Protein AF-W8T9B1-F1 (afdb_monomer_lite)

Foldseek 3Di:
DQLLVCQVPDDPVCLQLQWDQDPVQCWIAGSPPGDIFHAPDWDDDPPDTDGRVVVNSVCCCPVVVHSLNNLLPFDCVRVVDDPLLSQLVVCVVVVHDLVRSCVVSVHDSVVSVVSVVVVVVVVVVVVVVVVVVVVVVVPDPDDDPPDDPSDPSDDDPLCVVLVDDPVNLVVLCPVQADPQQAGPDQDPDPNSNVSVLVVLLVLDDAPDKDFPVRQQVSQVSHYVPSVVSVVCCPVVQQWDADPVRGIIHGDDD

Radius of gyration: 22.35 Å; chains: 1; bounding box: 57×54×53 Å

InterPro domains:
  IPR000792 Transcription regulator LuxR, C-terminal [PF00196] (81-119)
  IPR000792 Transcription regulator LuxR, C-terminal [SM00421] (78-130)
  IPR016032 Signal transduction response regulator, C-terminal effector [SSF46894] (72-122)
  IPR018656 Domain of unknown function DUF2087 [PF09860] (183-249)
  IPR036388 Winged helix-like DNA-binding domain superfamily [G3DSA:1.10.10.10] (69-127)

Organism: NCBI:txid1286171

Secondary structure (DSSP, 8-state):
--HHHHHHHS-HHHHHHTEEEETTTTEEEETTT--EEETT--EEETTEEE-HHHHHHHHHHHHSSHHHHHHHTS-HHHH---HHHHHHHHHHHTT--HHHHHHHTT--HHHHHHHHHHHHHHHHHHHHHHHHHHHHHTT-SS-S-SS-----TT--HHHHHHT--HHHHHHHHHHHB-TTS-BS---SSHHHHHHHHHHHHTTS-TT-EEEHHHHHHHHTTT-S-HHHHHHHHHHTTSEEE-TTSSEEEEPP-

pLDDT: mean 82.58, std 13.99, range [41.41, 96.38]

Sequence (253 aa):
MDINLLFWNSSIDDMKRGYVHDKEKEAYVCLVCGEMFEEGLIYQIGEKFVTPEKRIQLHIQVDHEGMFNYLMSLDKKYTGLTESQTQVLECFFKGMSDRETARSLTLTESTVRNYRFKLREREKQAKVFLSIMELLASRSVHGAPEEPLTVHRGSSVLDEKFGITEKERKEVLTKYFDGSGMLINFPGKEKRKVIILTEIATRFKQGTEYSEKDVNGILEKIYHDYVMIRRYLVDYGFMDRSADGSRYWMREQ

Structure (mmCIF, N/CA/C/O backbone):
data_AF-W8T9B1-F1
#
_entry.id   AF-W8T9B1-F1
#
loop_
_atom_site.group_PDB
_atom_site.id
_atom_site.type_symbol
_atom_site.label_atom_id
_atom_site.label_alt_id
_atom_site.label_comp_id
_atom_site.label_asym_id
_atom_site.label_entity_id
_atom_site.label_seq_id
_atom_site.pdbx_PDB_ins_code
_atom_site.Cartn_x
_atom_site.Cartn_y
_atom_site.Cartn_z
_atom_site.occupancy
_atom_site.B_iso_or_equiv
_atom_site.auth_seq_id
_atom_site.auth_comp_id
_atom_site.auth_asym_id
_atom_site.auth_atom_id
_atom_site.pdbx_PDB_model_num
ATOM 1 N N . MET A 1 1 ? -15.503 -3.206 10.519 1.00 57.38 1 MET A N 1
ATOM 2 C CA . MET A 1 1 ? -14.077 -3.490 10.777 1.00 57.38 1 MET A CA 1
ATOM 3 C C . MET A 1 1 ? -13.285 -2.479 9.977 1.00 57.38 1 MET A C 1
ATOM 5 O O . MET A 1 1 ? -13.578 -2.331 8.798 1.00 57.38 1 MET A O 1
ATOM 9 N N . ASP A 1 2 ? -12.394 -1.718 10.602 1.00 72.06 2 ASP A N 1
ATOM 10 C CA . ASP A 1 2 ? -11.557 -0.776 9.856 1.00 72.06 2 ASP A CA 1
ATOM 11 C C . ASP A 1 2 ? -10.438 -1.567 9.171 1.00 72.06 2 ASP A C 1
ATOM 13 O O . ASP A 1 2 ? -9.554 -2.121 9.826 1.00 72.06 2 ASP A O 1
ATOM 17 N N . ILE A 1 3 ? -10.526 -1.668 7.847 1.00 73.88 3 ILE A N 1
ATOM 18 C CA . ILE A 1 3 ? -9.599 -2.448 7.030 1.00 73.88 3 ILE A CA 1
ATOM 19 C C . ILE A 1 3 ? -8.172 -1.892 7.075 1.00 73.88 3 ILE A C 1
ATOM 21 O O . ILE A 1 3 ? -7.212 -2.652 6.977 1.00 73.88 3 ILE A O 1
ATOM 25 N N . ASN A 1 4 ? -8.010 -0.577 7.254 1.00 71.56 4 ASN A N 1
ATOM 26 C CA . ASN A 1 4 ? -6.693 0.039 7.389 1.00 71.56 4 ASN A CA 1
ATOM 27 C C . ASN A 1 4 ? -6.060 -0.348 8.722 1.00 71.56 4 ASN A C 1
ATOM 29 O O . ASN A 1 4 ? -4.910 -0.778 8.740 1.00 71.56 4 ASN A O 1
ATOM 33 N N . LEU A 1 5 ? -6.821 -0.280 9.816 1.00 73.94 5 LEU A N 1
ATOM 34 C CA . LEU A 1 5 ? -6.346 -0.757 11.118 1.00 73.94 5 LEU A CA 1
ATOM 35 C C . LEU A 1 5 ? -6.002 -2.247 11.087 1.00 73.94 5 LEU A C 1
ATOM 37 O O . LEU A 1 5 ? -4.976 -2.652 11.629 1.00 73.94 5 LEU A O 1
ATOM 41 N N . LEU A 1 6 ? -6.829 -3.057 10.425 1.00 81.25 6 LEU A N 1
ATOM 42 C CA . LEU A 1 6 ? -6.577 -4.487 10.292 1.00 81.25 6 LEU A CA 1
ATOM 43 C C . LEU A 1 6 ? -5.274 -4.768 9.537 1.00 81.25 6 LEU A C 1
ATOM 45 O O . LEU A 1 6 ? -4.480 -5.585 9.993 1.00 81.25 6 LEU A O 1
ATOM 49 N N . PHE A 1 7 ? -5.023 -4.074 8.426 1.00 83.50 7 PHE A N 1
ATOM 50 C CA . PHE A 1 7 ? -3.788 -4.214 7.653 1.00 83.50 7 PHE A CA 1
ATOM 51 C C . PHE A 1 7 ? -2.542 -3.866 8.478 1.00 83.50 7 PHE A C 1
ATOM 53 O O . PHE A 1 7 ? -1.599 -4.652 8.508 1.00 83.50 7 PHE A O 1
ATOM 60 N N . TRP A 1 8 ? -2.542 -2.728 9.180 1.00 84.38 8 TRP A N 1
ATOM 61 C CA . TRP A 1 8 ? -1.367 -2.263 9.931 1.00 84.38 8 TRP A CA 1
ATOM 62 C C . TRP A 1 8 ? -1.087 -3.054 11.210 1.00 84.38 8 TRP A C 1
ATOM 64 O O . TRP A 1 8 ? 0.068 -3.159 11.613 1.00 84.38 8 TRP A O 1
ATOM 74 N N . ASN A 1 9 ? -2.119 -3.634 11.824 1.00 84.06 9 ASN A N 1
ATOM 75 C CA . ASN A 1 9 ? -1.977 -4.462 13.024 1.00 84.06 9 ASN A CA 1
ATOM 76 C C . ASN A 1 9 ? -1.759 -5.951 12.706 1.00 84.06 9 ASN A C 1
ATOM 78 O O . ASN A 1 9 ? -1.570 -6.755 13.620 1.00 84.06 9 ASN A O 1
ATOM 82 N N . SER A 1 10 ? -1.817 -6.336 11.430 1.00 88.25 10 SER A N 1
ATOM 83 C CA . SER A 1 10 ? -1.583 -7.714 11.007 1.00 88.25 10 SER A CA 1
ATOM 84 C C . SER A 1 10 ? -0.121 -8.112 11.183 1.00 88.25 10 SER A C 1
ATOM 86 O O . SER A 1 10 ? 0.791 -7.300 11.026 1.00 88.25 10 SER A O 1
ATOM 88 N N . SER A 1 11 ? 0.110 -9.397 11.459 1.00 91.00 11 SER A N 1
ATOM 89 C CA . SER A 1 11 ? 1.467 -9.946 11.485 1.00 91.00 11 SER A CA 1
ATOM 90 C C . SER A 1 11 ? 2.150 -9.789 10.116 1.00 91.00 11 SER A C 1
ATOM 92 O O . SER A 1 11 ? 1.489 -9.685 9.079 1.00 91.00 11 SER A O 1
ATOM 94 N N . ILE A 1 12 ? 3.486 -9.840 10.080 1.00 91.94 12 ILE A N 1
ATOM 95 C CA . ILE A 1 12 ? 4.230 -9.814 8.809 1.00 91.94 12 ILE A CA 1
ATOM 96 C C . ILE A 1 12 ? 3.802 -10.969 7.890 1.00 91.94 12 ILE A C 1
ATOM 98 O O . ILE A 1 12 ? 3.711 -10.791 6.675 1.00 91.94 12 ILE A O 1
ATOM 102 N N . ASP A 1 13 ? 3.526 -12.153 8.441 1.00 93.75 13 ASP A N 1
ATOM 103 C CA . ASP A 1 13 ? 3.103 -13.304 7.640 1.00 93.75 13 ASP A CA 1
ATOM 104 C C . ASP A 1 13 ? 1.684 -13.140 7.089 1.00 93.75 13 ASP A C 1
ATOM 106 O O . ASP A 1 13 ? 1.417 -13.535 5.952 1.00 93.75 13 ASP A O 1
ATOM 110 N N . ASP A 1 14 ? 0.805 -12.492 7.850 1.00 94.50 14 ASP A N 1
ATOM 111 C CA . ASP A 1 14 ? -0.557 -12.148 7.443 1.00 94.50 14 ASP A CA 1
ATOM 112 C C . ASP A 1 14 ? -0.531 -11.101 6.322 1.00 94.50 14 ASP A C 1
ATOM 114 O O . ASP A 1 14 ? -1.192 -11.267 5.295 1.00 94.50 14 ASP A O 1
ATOM 118 N N . MET A 1 15 ? 0.320 -10.081 6.456 1.00 93.19 15 MET A N 1
ATOM 119 C CA . MET A 1 15 ? 0.540 -9.064 5.428 1.00 93.19 15 MET A CA 1
ATOM 120 C C . MET A 1 15 ? 1.130 -9.665 4.144 1.00 93.19 15 MET A C 1
ATOM 122 O O . MET A 1 15 ? 0.678 -9.338 3.051 1.00 93.19 15 MET A O 1
ATOM 126 N N . LYS A 1 16 ? 2.093 -10.590 4.250 1.00 94.69 16 LYS A N 1
ATOM 127 C CA . LYS A 1 16 ? 2.689 -11.274 3.087 1.00 94.69 16 LYS A CA 1
ATOM 128 C C . LYS A 1 16 ? 1.679 -12.116 2.312 1.00 94.69 16 LYS A C 1
ATOM 130 O O . LYS A 1 16 ? 1.731 -12.131 1.084 1.00 94.69 16 LYS A O 1
ATOM 135 N N . ARG A 1 17 ? 0.798 -12.845 3.005 1.00 95.12 17 ARG A N 1
ATOM 136 C CA . ARG A 1 17 ? -0.239 -13.656 2.342 1.00 95.12 17 ARG A CA 1
ATOM 137 C C . ARG A 1 17 ? -1.447 -12.830 1.904 1.00 95.12 17 ARG A C 1
ATOM 139 O O . ARG A 1 17 ? -2.135 -13.253 0.985 1.00 95.12 17 ARG A O 1
ATOM 146 N N . GLY A 1 18 ? -1.673 -11.672 2.531 1.00 93.75 18 GLY A N 1
ATOM 147 C CA . GLY A 1 18 ? -2.697 -10.688 2.172 1.00 93.75 18 GLY A CA 1
ATOM 148 C C . GLY A 1 18 ? -4.057 -10.889 2.833 1.00 93.75 18 GLY A C 1
ATOM 149 O O . GLY A 1 18 ? -5.026 -10.246 2.438 1.00 93.75 18 GLY A O 1
ATOM 150 N N . TYR A 1 19 ? -4.148 -11.770 3.828 1.00 95.00 19 TYR A N 1
ATOM 151 C CA . TYR A 1 19 ? -5.393 -12.055 4.533 1.00 95.00 19 TYR A CA 1
ATOM 152 C C . TYR A 1 19 ? -5.177 -12.479 5.982 1.00 95.00 19 TYR A C 1
ATOM 154 O O . TYR A 1 19 ? -4.159 -13.081 6.335 1.00 95.00 19 TYR A O 1
ATOM 162 N N . VAL A 1 20 ? -6.192 -12.250 6.808 1.00 94.69 20 VAL A N 1
ATOM 163 C CA . VAL A 1 20 ? -6.287 -12.785 8.172 1.00 94.69 20 VAL A CA 1
ATOM 164 C C . VAL A 1 20 ? -7.360 -13.862 8.235 1.00 94.69 20 VAL A C 1
ATOM 166 O O . VAL A 1 20 ? -8.321 -13.836 7.468 1.00 94.69 20 VAL A O 1
ATOM 169 N N . HIS A 1 21 ? -7.182 -14.814 9.144 1.00 94.25 21 HIS A N 1
ATOM 170 C CA . HIS A 1 21 ? -8.242 -15.742 9.509 1.00 94.25 21 HIS A CA 1
ATOM 171 C C . HIS A 1 21 ? -8.914 -15.215 10.781 1.00 94.25 21 HIS A C 1
ATOM 173 O O . HIS A 1 21 ? -8.312 -15.223 11.856 1.00 94.25 21 HIS A O 1
ATOM 179 N N . ASP A 1 22 ? -10.138 -14.715 10.632 1.00 89.44 22 ASP A N 1
ATOM 180 C CA . ASP A 1 22 ? -10.971 -14.233 11.727 1.00 89.44 22 ASP A CA 1
ATOM 181 C C . ASP A 1 22 ? -11.751 -15.413 12.318 1.00 89.44 22 ASP A C 1
ATOM 183 O O . ASP A 1 22 ? -12.770 -15.843 11.777 1.00 89.44 22 ASP A O 1
ATOM 187 N N . LYS A 1 23 ? -11.244 -15.950 13.432 1.00 87.06 23 LYS A N 1
ATOM 188 C CA . LYS A 1 23 ? -11.840 -17.111 14.106 1.00 87.06 23 LYS A CA 1
ATOM 189 C C . LYS A 1 23 ? -13.210 -16.826 14.716 1.00 87.06 23 LYS A C 1
ATOM 191 O O . LYS A 1 23 ? -13.969 -17.764 14.909 1.00 87.06 23 LYS A O 1
ATOM 196 N N . GLU A 1 24 ? -13.521 -15.575 15.060 1.00 85.50 24 GLU A N 1
ATOM 197 C CA . GLU A 1 24 ? -14.824 -15.240 15.655 1.00 85.50 24 GLU A CA 1
ATOM 198 C C . GLU A 1 24 ? -15.936 -15.267 14.610 1.00 85.50 24 GLU A C 1
ATOM 200 O O . GLU A 1 24 ? -17.075 -15.608 14.920 1.00 85.50 24 GLU A O 1
ATOM 205 N N . LYS A 1 25 ? -15.596 -14.910 13.370 1.00 83.25 25 LYS A N 1
ATOM 206 C CA . LYS A 1 25 ? -16.519 -14.939 12.232 1.00 83.25 25 LYS A CA 1
ATOM 207 C C . LYS A 1 25 ? -16.415 -16.210 11.402 1.00 83.25 25 LYS A C 1
ATOM 209 O O . LYS A 1 25 ? -17.118 -16.298 10.402 1.00 83.25 25 LYS A O 1
ATOM 214 N N . GLU A 1 26 ? -15.518 -17.123 11.780 1.00 92.62 26 GLU A N 1
ATOM 215 C CA . GLU A 1 26 ? -15.167 -18.313 11.002 1.00 92.62 26 GLU A CA 1
ATOM 216 C C . GLU A 1 26 ? -14.963 -17.939 9.524 1.00 92.62 26 GLU A C 1
ATOM 218 O O . GLU A 1 26 ? -15.628 -18.458 8.638 1.00 92.62 26 GLU A O 1
ATOM 223 N N . ALA A 1 27 ? -14.120 -16.936 9.247 1.00 93.62 27 ALA A N 1
ATOM 224 C CA . ALA A 1 27 ? -13.968 -16.393 7.898 1.00 93.62 27 ALA A CA 1
ATOM 225 C C . ALA A 1 27 ? -12.553 -15.892 7.603 1.00 93.62 27 ALA A C 1
ATOM 227 O O . ALA A 1 27 ? -11.839 -15.370 8.463 1.00 93.62 27 ALA A O 1
ATOM 228 N N . TYR A 1 28 ? -12.163 -15.972 6.336 1.00 94.88 28 TYR A N 1
ATOM 229 C CA . TYR A 1 28 ? -10.950 -15.348 5.827 1.00 94.88 28 TYR A CA 1
ATOM 230 C C . TYR A 1 28 ? -11.253 -13.936 5.334 1.00 94.88 28 TYR A C 1
ATOM 232 O O . TYR A 1 28 ? -12.142 -13.757 4.507 1.00 94.88 28 TYR A O 1
ATOM 240 N N . VAL A 1 29 ? -10.498 -12.939 5.799 1.00 92.81 29 VAL A N 1
ATOM 241 C CA . VAL A 1 29 ? -10.710 -11.523 5.461 1.00 92.81 29 VAL A CA 1
ATOM 242 C C . VAL A 1 29 ? -9.512 -10.983 4.691 1.00 92.81 29 VAL A C 1
ATOM 244 O O . VAL A 1 29 ? -8.376 -11.049 5.170 1.00 92.81 29 VAL A O 1
ATOM 247 N N . CYS A 1 30 ? -9.757 -10.431 3.504 1.00 91.31 30 CYS A N 1
ATOM 248 C CA . CYS A 1 30 ? -8.731 -9.806 2.676 1.00 91.31 30 CYS A CA 1
ATOM 249 C C . CYS A 1 30 ? -8.231 -8.525 3.345 1.00 91.31 30 CYS A C 1
ATOM 251 O O . CYS A 1 30 ? -9.033 -7.663 3.691 1.00 91.31 30 CYS A O 1
ATOM 253 N N . LEU A 1 31 ? -6.913 -8.365 3.492 1.00 88.62 31 LEU A N 1
ATOM 254 C CA . LEU A 1 31 ? -6.298 -7.186 4.116 1.00 88.62 31 LEU A CA 1
ATOM 255 C C . LEU A 1 31 ? -6.269 -5.949 3.206 1.00 88.62 31 LEU A C 1
ATOM 257 O O . LEU A 1 31 ? -5.999 -4.835 3.668 1.00 88.62 31 LEU A O 1
ATOM 261 N N . VAL A 1 32 ? -6.527 -6.130 1.913 1.00 83.00 32 VAL A N 1
ATOM 262 C CA . VAL A 1 32 ? -6.514 -5.053 0.920 1.00 83.00 32 VAL A CA 1
ATOM 263 C C . VAL A 1 32 ? -7.883 -4.386 0.822 1.00 83.00 32 VAL A C 1
ATOM 265 O O . VAL A 1 32 ? -7.985 -3.184 1.055 1.00 83.00 32 VAL A O 1
ATOM 268 N N . CYS A 1 33 ? -8.932 -5.158 0.530 1.00 82.56 33 CYS A N 1
ATOM 269 C CA . CYS A 1 33 ? -10.276 -4.634 0.261 1.00 82.56 33 CYS A CA 1
ATOM 270 C C . CYS A 1 33 ? -11.314 -4.965 1.348 1.00 82.56 33 CYS A C 1
ATOM 272 O O . CYS A 1 33 ? -12.394 -4.380 1.353 1.00 82.56 33 CYS A O 1
ATOM 274 N N . GLY A 1 34 ? -11.004 -5.880 2.275 1.00 86.62 34 GLY A N 1
ATOM 275 C CA . GLY A 1 34 ? -11.929 -6.318 3.322 1.00 86.62 34 GLY A CA 1
ATOM 276 C C . GLY A 1 34 ? -12.966 -7.357 2.889 1.00 86.62 34 GLY A C 1
ATOM 277 O O . GLY A 1 34 ? -13.837 -7.678 3.694 1.00 86.62 34 GLY A O 1
ATOM 278 N N . GLU A 1 35 ? -12.896 -7.891 1.664 1.00 86.62 35 GLU A N 1
ATOM 279 C CA . GLU A 1 35 ? -13.763 -8.994 1.228 1.00 86.62 35 GLU A CA 1
ATOM 280 C C . GLU A 1 35 ? -13.562 -10.225 2.126 1.00 86.62 35 GLU A C 1
ATOM 282 O O . GLU A 1 35 ? -12.439 -10.527 2.546 1.00 86.62 35 GLU A O 1
ATOM 287 N N . MET A 1 36 ? -14.662 -10.906 2.452 1.00 92.06 36 MET A N 1
ATOM 288 C CA . MET A 1 36 ? -14.687 -12.014 3.404 1.00 92.06 36 MET A CA 1
ATOM 289 C C . MET A 1 36 ? -15.146 -13.305 2.732 1.00 92.06 36 MET A C 1
ATOM 291 O O . MET A 1 36 ? -16.076 -13.298 1.925 1.00 92.06 36 MET A O 1
ATOM 295 N N . PHE A 1 37 ? -14.522 -14.415 3.114 1.00 93.31 37 PHE A N 1
ATOM 296 C CA . PHE A 1 37 ? -14.865 -15.756 2.655 1.00 93.31 37 PHE A CA 1
ATOM 297 C C . PHE A 1 37 ? -15.089 -16.664 3.865 1.00 93.31 37 PHE A C 1
ATOM 299 O O . PHE A 1 37 ? -14.138 -17.003 4.567 1.00 93.31 37 PHE A O 1
ATOM 306 N N . GLU A 1 38 ? -16.348 -17.016 4.110 1.00 94.62 38 GLU A N 1
ATOM 307 C CA . GLU A 1 38 ? -16.807 -17.805 5.255 1.00 94.62 38 GLU A CA 1
ATOM 308 C C . GLU A 1 38 ? -16.337 -19.260 5.158 1.00 94.62 38 GLU A C 1
ATOM 310 O O . GLU A 1 38 ? -16.376 -19.888 4.093 1.00 94.62 38 GLU A O 1
ATOM 315 N N . GLU A 1 39 ? -15.892 -19.800 6.287 1.00 92.81 39 GLU A N 1
ATOM 316 C CA . GLU A 1 39 ? -15.596 -21.211 6.471 1.00 92.81 39 GLU A CA 1
ATOM 317 C C . GLU A 1 39 ? -16.869 -22.059 6.347 1.00 92.81 39 GLU A C 1
ATOM 319 O O . GLU A 1 39 ? -17.995 -21.597 6.509 1.00 92.81 39 GLU A O 1
ATOM 324 N N . GLY A 1 40 ? -16.704 -23.328 5.970 1.00 89.06 40 GLY A N 1
ATOM 325 C CA . GLY A 1 40 ? -17.829 -24.240 5.733 1.00 89.06 40 GLY A CA 1
ATOM 326 C C . GLY A 1 40 ? -18.556 -24.043 4.396 1.00 89.06 40 GLY A C 1
ATOM 327 O O . GLY A 1 40 ? -19.277 -24.947 3.970 1.00 89.06 40 GLY A O 1
ATOM 328 N N . LEU A 1 41 ? -18.324 -22.934 3.686 1.00 92.19 41 LEU A N 1
ATOM 329 C CA . LEU A 1 41 ? -18.831 -22.729 2.329 1.00 92.19 41 LEU A CA 1
ATOM 330 C C . LEU A 1 41 ? -17.861 -23.247 1.261 1.00 92.19 41 LEU A C 1
ATOM 332 O O . LEU A 1 41 ? -16.647 -23.333 1.450 1.00 92.19 41 LEU A O 1
ATOM 336 N N . ILE A 1 42 ? -18.414 -23.580 0.097 1.00 92.75 42 ILE A N 1
ATOM 337 C CA . ILE A 1 42 ? -17.648 -23.934 -1.097 1.00 92.75 42 ILE A CA 1
ATOM 338 C C . ILE A 1 42 ? -17.896 -22.860 -2.147 1.00 92.75 42 ILE A C 1
ATOM 340 O O . ILE A 1 42 ? -19.039 -22.551 -2.479 1.00 92.75 42 ILE A O 1
ATOM 344 N N . TYR A 1 43 ? -16.815 -22.314 -2.693 1.00 91.81 43 TYR A N 1
ATOM 345 C CA . TYR A 1 43 ? -16.872 -21.246 -3.680 1.00 91.81 43 TYR A CA 1
ATOM 346 C C . TYR A 1 43 ? -16.629 -21.802 -5.078 1.00 91.81 43 TYR A C 1
ATOM 348 O O . TYR A 1 43 ? -15.706 -22.586 -5.294 1.00 91.81 43 TYR A O 1
ATOM 356 N N . GLN A 1 44 ? -17.438 -21.375 -6.044 1.00 92.81 44 GLN A N 1
ATOM 357 C CA . GLN A 1 44 ? -17.271 -21.760 -7.440 1.00 92.81 44 GLN A CA 1
ATOM 358 C C . GLN A 1 44 ? -16.478 -20.692 -8.200 1.00 92.81 44 GLN A C 1
ATOM 360 O O . GLN A 1 44 ? -16.814 -19.510 -8.163 1.00 92.81 44 GLN A O 1
ATOM 365 N N . ILE A 1 45 ? -15.431 -21.115 -8.909 1.00 86.62 45 ILE A N 1
ATOM 366 C CA . ILE A 1 45 ? -14.635 -20.275 -9.809 1.00 86.62 45 ILE A CA 1
ATOM 367 C C . ILE A 1 45 ? -14.576 -20.977 -11.166 1.00 86.62 45 ILE A C 1
ATOM 369 O O . ILE A 1 45 ? -13.878 -21.982 -11.337 1.00 86.62 45 ILE A O 1
ATOM 373 N N . GLY A 1 46 ? -15.338 -20.457 -12.131 1.00 87.12 46 GLY A N 1
ATOM 374 C CA . GLY A 1 46 ? -15.565 -21.134 -13.407 1.00 87.12 46 GLY A CA 1
ATOM 375 C C . GLY A 1 46 ? -16.204 -22.507 -13.182 1.00 87.12 46 GLY A C 1
ATOM 376 O O . GLY A 1 46 ? -17.279 -22.615 -12.596 1.00 87.12 46 GLY A O 1
ATOM 377 N N . GLU A 1 47 ? -15.519 -23.566 -13.606 1.00 91.44 47 GLU A N 1
ATOM 378 C CA . GLU A 1 47 ? -15.977 -24.955 -13.446 1.00 91.44 47 GLU A CA 1
ATOM 379 C C . GLU A 1 47 ? -15.454 -25.637 -12.171 1.00 91.44 47 GLU A C 1
ATOM 381 O O . GLU A 1 47 ? -15.792 -26.787 -11.896 1.00 91.44 47 GLU A O 1
ATOM 386 N N . LYS A 1 48 ? -14.600 -24.965 -11.389 1.00 92.81 48 LYS A N 1
ATOM 387 C CA . LYS A 1 48 ? -13.959 -25.555 -10.208 1.00 92.81 48 LYS A CA 1
ATOM 388 C C . LYS A 1 48 ? -14.632 -25.088 -8.926 1.00 92.81 48 LYS A C 1
ATOM 390 O O . LYS A 1 48 ? -14.943 -23.911 -8.770 1.00 92.81 48 LYS A O 1
ATOM 395 N N . PHE A 1 49 ? -14.759 -26.009 -7.982 1.00 94.81 49 PHE A N 1
ATOM 396 C CA . PHE A 1 49 ? -15.165 -25.733 -6.610 1.00 94.81 49 PHE A CA 1
ATOM 397 C C . PHE A 1 49 ? -13.924 -25.675 -5.722 1.00 94.81 49 PHE A C 1
ATOM 399 O O . PHE A 1 49 ? -13.071 -26.562 -5.784 1.00 94.81 49 PHE A O 1
ATOM 406 N N . VAL A 1 50 ? -13.795 -24.616 -4.932 1.00 95.25 50 VAL A N 1
ATOM 407 C CA . VAL A 1 50 ? -12.622 -24.351 -4.097 1.00 95.25 50 VAL A CA 1
ATOM 408 C C . VAL A 1 50 ? -13.028 -24.019 -2.666 1.00 95.25 50 VAL A C 1
ATOM 410 O O . VAL A 1 50 ? -14.127 -23.528 -2.407 1.00 95.25 50 VAL A O 1
ATOM 413 N N . THR A 1 51 ? -12.118 -24.289 -1.732 1.00 96.38 51 THR A N 1
ATOM 414 C CA . THR A 1 51 ? -12.284 -23.930 -0.322 1.00 96.38 51 THR A CA 1
ATOM 415 C C . THR A 1 51 ? -12.210 -22.409 -0.123 1.00 96.38 51 THR A C 1
ATOM 417 O O . THR A 1 51 ? -11.647 -21.712 -0.975 1.00 96.38 51 THR A O 1
ATOM 420 N N . PRO A 1 52 ? -12.710 -21.880 1.007 1.00 95.25 52 PRO A N 1
ATOM 421 C CA . PRO A 1 52 ? -12.631 -20.453 1.343 1.00 95.25 52 PRO A CA 1
ATOM 422 C C . PRO A 1 52 ? -11.186 -19.937 1.374 1.00 95.25 52 PRO A C 1
ATOM 424 O O . PRO A 1 52 ? -10.876 -18.907 0.776 1.00 95.25 52 PRO A O 1
ATOM 427 N N . GLU A 1 53 ? -10.266 -20.717 1.951 1.00 94.88 53 GLU A N 1
ATOM 428 C CA . GLU A 1 53 ? -8.831 -20.407 1.946 1.00 94.88 53 GLU A CA 1
ATOM 429 C C . GLU A 1 53 ? -8.280 -20.289 0.517 1.00 94.88 53 GLU A C 1
ATOM 431 O O . GLU A 1 53 ? -7.552 -19.355 0.171 1.00 94.88 53 GLU A O 1
ATOM 436 N N . LYS A 1 54 ? -8.648 -21.225 -0.365 1.00 95.31 54 LYS A N 1
ATOM 437 C CA . LYS A 1 54 ? -8.188 -21.171 -1.751 1.00 95.31 54 LYS A CA 1
ATOM 438 C C . LYS A 1 54 ? -8.835 -20.013 -2.511 1.00 95.31 54 LYS A C 1
ATOM 440 O O . LYS A 1 54 ? -8.180 -19.400 -3.356 1.00 95.31 54 LYS A O 1
ATOM 445 N N . ARG A 1 55 ? -10.095 -19.696 -2.205 1.00 95.88 55 ARG A N 1
ATOM 446 C CA . ARG A 1 55 ? -10.840 -18.580 -2.791 1.00 95.88 55 ARG A CA 1
ATOM 447 C C . ARG A 1 55 ? -10.192 -17.239 -2.463 1.00 95.88 55 ARG A C 1
ATOM 449 O O . ARG A 1 55 ? -10.041 -16.437 -3.384 1.00 95.88 55 ARG A O 1
ATOM 456 N N . ILE A 1 56 ? -9.770 -17.014 -1.218 1.00 95.25 56 ILE A N 1
ATOM 457 C CA . ILE A 1 56 ? -9.112 -15.758 -0.839 1.00 95.25 56 ILE A CA 1
ATOM 458 C C . ILE A 1 56 ? -7.704 -15.635 -1.431 1.00 95.25 56 ILE A C 1
ATOM 460 O O . ILE A 1 56 ? -7.314 -14.565 -1.889 1.00 95.25 56 ILE A O 1
ATOM 464 N N . GLN A 1 57 ? -6.955 -16.737 -1.518 1.00 95.12 57 GLN A N 1
ATOM 465 C CA . GLN A 1 57 ? -5.661 -16.730 -2.206 1.00 95.12 57 GLN A CA 1
ATOM 466 C C . GLN A 1 57 ? -5.817 -16.337 -3.680 1.00 95.12 57 GLN A C 1
ATOM 468 O O . GLN A 1 57 ? -5.019 -15.562 -4.198 1.00 95.12 57 GLN A O 1
ATOM 473 N N . LEU A 1 58 ? -6.848 -16.855 -4.356 1.00 93.88 58 LEU A N 1
ATOM 474 C CA . LEU A 1 58 ? -7.140 -16.505 -5.747 1.00 93.88 58 LEU A CA 1
ATOM 475 C C . LEU A 1 58 ? -7.636 -15.064 -5.887 1.00 93.88 58 LEU A C 1
ATOM 477 O O . LEU A 1 58 ? -7.174 -14.377 -6.789 1.00 93.88 58 LEU A O 1
ATOM 481 N N . HIS A 1 59 ? -8.499 -14.600 -4.980 1.00 92.12 59 HIS A N 1
ATOM 482 C CA . HIS A 1 59 ? -8.930 -13.202 -4.903 1.00 92.12 59 HIS A CA 1
ATOM 483 C C . HIS A 1 59 ? -7.729 -12.251 -4.878 1.00 92.12 59 HIS A C 1
ATOM 485 O O . HIS A 1 59 ? -7.601 -11.381 -5.724 1.00 92.12 59 HIS A O 1
ATOM 491 N N . ILE A 1 60 ? -6.772 -12.484 -3.978 1.00 91.44 60 ILE A N 1
ATOM 492 C CA . ILE A 1 60 ? -5.589 -11.625 -3.847 1.00 91.44 60 ILE A CA 1
ATOM 493 C C . ILE A 1 60 ? -4.733 -11.638 -5.118 1.00 91.44 60 ILE A C 1
ATOM 495 O O . ILE A 1 60 ? -4.184 -10.610 -5.503 1.00 91.44 60 ILE A O 1
ATOM 499 N N . GLN A 1 61 ? -4.605 -12.787 -5.783 1.00 91.62 61 GLN A N 1
ATOM 500 C CA . GLN A 1 61 ? -3.839 -12.886 -7.028 1.00 91.62 61 GLN A CA 1
ATOM 501 C C . GLN A 1 61 ? -4.529 -12.193 -8.208 1.00 91.62 61 GLN A C 1
ATOM 503 O O . GLN A 1 61 ? -3.842 -11.618 -9.044 1.00 91.62 61 GLN A O 1
ATOM 508 N N . VAL A 1 62 ? -5.859 -12.260 -8.292 1.00 84.56 62 VAL A N 1
ATOM 509 C CA . VAL A 1 62 ? -6.629 -11.755 -9.438 1.00 84.56 62 VAL A CA 1
ATOM 510 C C . VAL A 1 62 ? -7.024 -10.293 -9.251 1.00 84.56 62 VAL A C 1
ATOM 512 O O . VAL A 1 62 ? -6.787 -9.483 -10.137 1.00 84.56 62 VAL A O 1
ATOM 515 N N . ASP A 1 63 ? -7.592 -9.952 -8.098 1.00 82.00 63 ASP A N 1
ATOM 516 C CA . ASP A 1 63 ? -8.178 -8.637 -7.824 1.00 82.00 63 ASP A CA 1
ATOM 517 C C . ASP A 1 63 ? -7.144 -7.622 -7.302 1.00 82.00 63 ASP A C 1
ATOM 519 O O . ASP A 1 63 ? -7.382 -6.414 -7.334 1.00 82.00 63 ASP A O 1
ATOM 523 N N . HIS A 1 64 ? -5.993 -8.094 -6.806 1.00 85.56 64 HIS A N 1
ATOM 524 C CA . HIS A 1 64 ? -4.920 -7.247 -6.255 1.00 85.56 64 HIS A CA 1
ATOM 525 C C . HIS A 1 64 ? -3.545 -7.518 -6.873 1.00 85.56 64 HIS A C 1
ATOM 527 O O . HIS A 1 64 ? -2.543 -7.019 -6.367 1.00 85.56 64 HIS A O 1
ATOM 533 N N . GLU A 1 65 ? -3.489 -8.332 -7.933 1.00 87.62 65 GLU A N 1
ATOM 534 C CA . GLU A 1 65 ? -2.252 -8.709 -8.633 1.00 87.62 65 GLU A CA 1
ATOM 535 C C . GLU A 1 65 ? -1.170 -9.299 -7.704 1.00 87.62 65 GLU A C 1
ATOM 537 O O . GLU A 1 65 ? 0.026 -9.261 -7.996 1.00 87.62 65 GLU A O 1
ATOM 542 N N . GLY A 1 66 ? -1.586 -9.867 -6.569 1.00 90.06 66 GLY A N 1
ATOM 543 C CA . GLY A 1 66 ? -0.710 -10.392 -5.532 1.00 90.06 66 GLY A CA 1
ATOM 544 C C . GLY A 1 66 ? -0.158 -9.332 -4.570 1.00 90.06 66 GLY A C 1
ATOM 545 O O . GLY A 1 66 ? 0.045 -8.164 -4.895 1.00 90.06 66 GLY A O 1
ATOM 546 N N . MET A 1 67 ? 0.176 -9.772 -3.352 1.00 93.88 67 MET A N 1
ATOM 547 C CA . MET A 1 67 ? 0.622 -8.859 -2.291 1.00 93.88 67 MET A CA 1
ATOM 548 C C . MET A 1 67 ? 1.935 -8.140 -2.577 1.00 93.88 67 MET A C 1
ATOM 550 O O . MET A 1 67 ? 2.140 -7.054 -2.050 1.00 93.88 67 MET A O 1
ATOM 554 N N . PHE A 1 68 ? 2.828 -8.711 -3.390 1.00 93.75 68 PHE A N 1
ATOM 555 C CA . PHE A 1 68 ? 4.054 -8.006 -3.760 1.00 93.75 68 PHE A CA 1
ATOM 556 C C . PHE A 1 68 ? 3.723 -6.722 -4.525 1.00 93.75 68 PHE A C 1
ATOM 558 O O . PHE A 1 68 ? 4.119 -5.648 -4.089 1.00 93.75 68 PHE A O 1
ATOM 565 N N . ASN A 1 69 ? 2.943 -6.825 -5.604 1.00 86.50 69 ASN A N 1
ATOM 566 C CA . ASN A 1 69 ? 2.567 -5.672 -6.422 1.00 86.50 69 ASN A CA 1
ATOM 567 C C . ASN A 1 69 ? 1.766 -4.655 -5.606 1.00 86.50 69 ASN A C 1
ATOM 569 O O . ASN A 1 69 ? 2.078 -3.469 -5.639 1.00 86.50 69 ASN A O 1
ATOM 573 N N . TYR A 1 70 ? 0.831 -5.130 -4.779 1.00 87.75 70 TYR A N 1
ATOM 574 C CA . TYR A 1 70 ? 0.086 -4.263 -3.871 1.00 87.75 70 TYR A CA 1
ATOM 575 C C . TYR A 1 70 ? 0.982 -3.495 -2.881 1.00 87.75 70 TYR A C 1
ATOM 577 O O . TYR A 1 70 ? 0.819 -2.295 -2.685 1.00 87.75 70 TYR A O 1
ATOM 585 N N . LEU A 1 71 ? 1.952 -4.157 -2.240 1.00 90.56 71 LEU A N 1
ATOM 586 C CA . LEU A 1 71 ? 2.869 -3.483 -1.313 1.00 90.56 71 LEU A CA 1
ATOM 587 C C . LEU A 1 71 ? 3.783 -2.490 -2.039 1.00 90.56 71 LEU A C 1
ATOM 589 O O . LEU A 1 71 ? 4.110 -1.447 -1.477 1.00 90.56 71 LEU A O 1
ATOM 593 N N . MET A 1 72 ? 4.178 -2.796 -3.277 1.00 87.50 72 MET A N 1
ATOM 594 C CA . MET A 1 72 ? 4.974 -1.896 -4.114 1.00 87.50 72 MET A CA 1
ATOM 595 C C . MET A 1 72 ? 4.176 -0.683 -4.608 1.00 87.50 72 MET A C 1
ATOM 597 O O . MET A 1 72 ? 4.782 0.359 -4.848 1.00 87.50 72 MET A O 1
ATOM 601 N N . SER A 1 73 ? 2.846 -0.791 -4.723 1.00 82.69 73 SER A N 1
ATOM 602 C CA . SER A 1 73 ? 1.968 0.321 -5.105 1.00 82.69 73 SER A CA 1
ATOM 603 C C . SER A 1 73 ? 1.639 1.269 -3.948 1.00 82.69 73 SER A C 1
ATOM 605 O O . SER A 1 73 ? 1.002 2.296 -4.166 1.00 82.69 73 SER A O 1
ATOM 607 N N . LEU A 1 74 ? 2.025 0.938 -2.710 1.00 82.19 74 LEU A N 1
ATOM 608 C CA . LEU A 1 74 ? 1.850 1.836 -1.570 1.00 82.19 74 LEU A CA 1
ATOM 609 C C . LEU A 1 74 ? 2.754 3.068 -1.700 1.00 82.19 74 LEU A C 1
ATOM 611 O O . LEU A 1 74 ? 3.885 2.984 -2.182 1.00 82.19 74 LEU A O 1
ATOM 615 N N . ASP A 1 75 ? 2.278 4.204 -1.184 1.00 77.69 75 ASP A N 1
ATOM 616 C CA . ASP A 1 75 ? 3.043 5.450 -1.207 1.00 77.69 75 ASP A CA 1
ATOM 617 C C . ASP A 1 75 ? 4.438 5.293 -0.570 1.00 77.69 75 ASP A C 1
ATOM 619 O O . ASP A 1 75 ? 4.644 4.557 0.406 1.00 77.69 75 ASP A O 1
ATOM 623 N N . LYS A 1 76 ? 5.413 6.040 -1.101 1.00 80.50 76 LYS A N 1
ATOM 624 C CA . LYS A 1 76 ? 6.804 6.052 -0.625 1.00 80.50 76 LYS A CA 1
ATOM 625 C C . LYS A 1 76 ? 6.939 6.334 0.874 1.00 80.50 76 LYS A C 1
ATOM 627 O O . LYS A 1 76 ? 7.937 5.936 1.469 1.00 80.50 76 LYS A O 1
ATOM 632 N N . LYS A 1 77 ? 5.977 7.018 1.502 1.00 77.50 77 LYS A N 1
ATOM 633 C CA . LYS A 1 77 ? 5.962 7.279 2.949 1.00 77.50 77 LYS A CA 1
ATOM 634 C C . LYS A 1 77 ? 5.760 6.008 3.776 1.00 77.50 77 LYS A C 1
ATOM 636 O O . LYS A 1 77 ? 6.157 5.974 4.935 1.00 77.50 77 LYS A O 1
ATOM 641 N N . TYR A 1 78 ? 5.191 4.967 3.171 1.00 82.25 78 TYR A N 1
ATOM 642 C CA . TYR A 1 78 ? 4.974 3.659 3.784 1.00 82.25 78 TYR A CA 1
ATOM 643 C C . TYR A 1 78 ? 6.091 2.684 3.459 1.00 82.25 78 TYR A C 1
ATOM 645 O O . TYR A 1 78 ? 6.611 2.010 4.344 1.00 82.25 78 TYR A O 1
ATOM 653 N N . THR A 1 79 ? 6.484 2.619 2.189 1.00 86.56 79 THR A N 1
ATOM 654 C CA . THR A 1 79 ? 7.504 1.668 1.736 1.00 86.56 79 THR A CA 1
ATOM 655 C C . THR A 1 79 ? 8.922 2.158 2.034 1.00 86.56 79 THR A C 1
ATOM 657 O O . THR A 1 79 ? 9.853 1.366 2.184 1.00 86.56 79 THR A O 1
ATOM 660 N N . GLY A 1 80 ? 9.119 3.477 2.114 1.00 86.81 80 GLY A N 1
ATOM 661 C CA . GLY A 1 80 ? 10.436 4.102 2.190 1.00 86.81 80 GLY A CA 1
ATOM 662 C C . GLY A 1 80 ? 11.285 3.870 0.934 1.00 86.81 80 GLY A C 1
ATOM 663 O O . GLY A 1 80 ? 12.518 3.967 1.017 1.00 86.81 80 GLY A O 1
ATOM 664 N N . LEU A 1 81 ? 10.656 3.506 -0.189 1.00 89.31 81 LEU A N 1
ATOM 665 C CA . LEU A 1 81 ? 11.303 3.203 -1.463 1.00 89.31 81 LEU A CA 1
ATOM 666 C C . LEU A 1 81 ? 11.182 4.388 -2.424 1.00 89.31 81 LEU A C 1
ATOM 668 O O . LEU A 1 81 ? 10.142 5.036 -2.519 1.00 89.31 81 LEU A O 1
ATOM 672 N N . THR A 1 82 ? 12.263 4.679 -3.146 1.00 88.62 82 THR A N 1
ATOM 673 C CA . THR A 1 82 ? 12.218 5.612 -4.280 1.00 88.62 82 THR A CA 1
ATOM 674 C C . THR A 1 82 ? 11.714 4.899 -5.532 1.00 88.62 82 THR A C 1
ATOM 676 O O . THR A 1 82 ? 11.866 3.687 -5.650 1.00 88.62 82 THR A O 1
ATOM 679 N N . GLU A 1 83 ? 11.227 5.645 -6.522 1.00 85.81 83 GLU A N 1
ATOM 680 C CA . GLU A 1 83 ? 10.746 5.083 -7.796 1.00 85.81 83 GLU A CA 1
ATOM 681 C C . GLU A 1 83 ? 11.776 4.151 -8.465 1.00 85.81 83 GLU A C 1
ATOM 683 O O . GLU A 1 83 ? 11.469 3.015 -8.817 1.00 85.81 83 GLU A O 1
ATOM 688 N N . SER A 1 84 ? 13.047 4.564 -8.535 1.00 87.38 84 SER A N 1
ATOM 689 C CA . SER A 1 84 ? 14.113 3.709 -9.079 1.00 87.38 84 SER A CA 1
ATOM 690 C C . SER A 1 84 ? 14.354 2.438 -8.253 1.00 87.38 84 SER A C 1
ATOM 692 O O . SER A 1 84 ? 14.730 1.408 -8.806 1.00 87.38 84 SER A O 1
ATOM 694 N N . GLN A 1 85 ? 14.159 2.482 -6.929 1.00 90.88 85 GLN A N 1
ATOM 695 C CA . GLN A 1 85 ? 14.268 1.292 -6.077 1.00 90.88 85 GLN A CA 1
ATOM 696 C C . GLN A 1 85 ? 13.085 0.347 -6.307 1.00 90.88 85 GLN A C 1
ATOM 698 O O . GLN A 1 85 ? 13.297 -0.864 -6.347 1.00 90.88 85 GLN A O 1
ATOM 703 N N . THR A 1 86 ? 11.882 0.893 -6.509 1.00 90.94 86 THR A N 1
ATOM 704 C CA . THR A 1 86 ? 10.670 0.139 -6.855 1.00 90.94 86 THR A CA 1
ATOM 705 C C . THR A 1 86 ? 10.869 -0.658 -8.139 1.00 90.94 86 THR A C 1
ATOM 707 O O . THR A 1 86 ? 10.757 -1.882 -8.125 1.00 90.94 86 THR A O 1
ATOM 710 N N . GLN A 1 87 ? 11.311 0.003 -9.210 1.00 91.00 87 GLN A N 1
ATOM 711 C CA . GLN A 1 87 ? 11.566 -0.637 -10.505 1.00 91.00 87 GLN A CA 1
ATOM 712 C C . GLN A 1 87 ? 12.623 -1.755 -10.422 1.00 91.00 87 GLN A C 1
ATOM 714 O O . GLN A 1 87 ? 12.485 -2.817 -11.034 1.00 91.00 87 GLN A O 1
ATOM 719 N N . VAL A 1 88 ? 13.689 -1.544 -9.641 1.00 93.81 88 VAL A N 1
ATOM 720 C CA . VAL A 1 88 ? 14.736 -2.558 -9.429 1.00 93.81 88 VAL A CA 1
ATOM 721 C C . VAL A 1 88 ? 14.191 -3.767 -8.661 1.00 93.81 88 VAL A C 1
ATOM 723 O O . VAL A 1 88 ? 14.493 -4.906 -9.019 1.00 93.81 88 VAL A O 1
ATOM 726 N N . LEU A 1 89 ? 13.373 -3.542 -7.628 1.00 94.62 89 LEU A N 1
ATOM 727 C CA . LEU A 1 89 ? 12.736 -4.612 -6.858 1.00 94.62 89 LEU A CA 1
ATOM 728 C C . LEU A 1 89 ? 11.749 -5.425 -7.701 1.00 94.62 89 LEU A C 1
ATOM 730 O O . LEU A 1 89 ? 11.736 -6.649 -7.581 1.00 94.62 89 LEU A O 1
ATOM 734 N N . GLU A 1 90 ? 10.993 -4.790 -8.597 1.00 93.44 90 GLU A N 1
ATOM 735 C CA . GLU A 1 90 ? 10.130 -5.490 -9.556 1.00 93.44 90 GLU A CA 1
ATOM 736 C C . GLU A 1 90 ? 10.927 -6.408 -10.488 1.00 93.44 90 GLU A C 1
ATOM 738 O O . GLU A 1 90 ? 10.541 -7.556 -10.713 1.00 93.44 90 GLU A O 1
ATOM 743 N N . CYS A 1 91 ? 12.068 -5.941 -11.006 1.00 94.56 91 CYS A N 1
ATOM 744 C CA . CYS A 1 91 ? 12.950 -6.769 -11.833 1.00 94.56 91 CYS A CA 1
ATOM 745 C C . CYS A 1 91 ? 13.479 -7.977 -11.046 1.00 94.56 91 CYS A C 1
ATOM 747 O O . CYS A 1 91 ? 13.503 -9.099 -11.555 1.00 94.56 91 CYS A O 1
ATOM 749 N N . PHE A 1 92 ? 13.853 -7.777 -9.778 1.00 94.31 92 PHE A N 1
ATOM 750 C CA . PHE A 1 92 ? 14.293 -8.869 -8.909 1.00 94.31 92 PHE A CA 1
ATOM 751 C C . PHE A 1 92 ? 13.174 -9.866 -8.612 1.00 94.31 92 PHE A C 1
ATOM 753 O O . PHE A 1 92 ? 13.432 -11.068 -8.594 1.00 94.31 92 PHE A O 1
ATOM 760 N N . PHE A 1 93 ? 11.947 -9.388 -8.411 1.00 94.19 93 PHE A N 1
ATOM 761 C CA . PHE A 1 93 ? 10.782 -10.241 -8.194 1.00 94.19 93 PHE A CA 1
ATOM 762 C C . PHE A 1 93 ? 10.454 -11.087 -9.430 1.00 94.19 93 PHE A C 1
ATOM 764 O O . PHE A 1 93 ? 10.142 -12.268 -9.304 1.00 94.19 93 PHE A O 1
ATOM 771 N N . LYS A 1 94 ? 10.644 -10.526 -10.631 1.00 93.00 94 LYS A N 1
ATOM 772 C CA . LYS A 1 94 ? 10.556 -11.245 -11.915 1.00 93.00 94 LYS A CA 1
ATOM 773 C C . LYS A 1 94 ? 11.719 -12.225 -12.157 1.00 93.00 94 LYS A C 1
ATOM 775 O O . LYS A 1 94 ? 11.739 -12.895 -13.185 1.00 93.00 94 LYS A O 1
ATOM 780 N N . GLY A 1 95 ? 12.689 -12.318 -11.243 1.00 94.38 95 GLY A N 1
ATOM 781 C CA . GLY A 1 95 ? 13.833 -13.228 -11.346 1.00 94.38 95 GLY A CA 1
ATOM 782 C C . GLY A 1 95 ? 14.943 -12.758 -12.291 1.00 94.38 95 GLY A C 1
ATOM 783 O O . GLY A 1 95 ? 15.803 -13.558 -12.656 1.00 94.38 95 GLY A O 1
ATOM 784 N N . MET A 1 96 ? 14.949 -11.481 -12.687 1.00 94.69 96 MET A N 1
ATOM 785 C CA . MET A 1 96 ? 15.959 -10.933 -13.595 1.00 94.69 96 MET A CA 1
ATOM 786 C C . MET A 1 96 ? 17.334 -10.854 -12.919 1.00 94.69 96 MET A C 1
ATOM 788 O O . MET A 1 96 ? 17.467 -10.508 -11.739 1.00 94.69 96 MET A O 1
ATOM 792 N N . SER A 1 97 ? 18.385 -11.123 -13.692 1.00 94.25 97 SER A N 1
ATOM 793 C CA . SER A 1 97 ? 19.771 -10.941 -13.258 1.00 94.25 97 SER A CA 1
ATOM 794 C C . SER A 1 97 ? 20.141 -9.459 -13.109 1.00 94.25 97 SER A C 1
ATOM 796 O O . SER A 1 97 ? 19.474 -8.568 -13.645 1.00 94.25 97 SER A O 1
ATOM 798 N N . ASP A 1 98 ? 21.254 -9.173 -12.422 1.00 93.06 98 ASP A N 1
ATOM 799 C CA . ASP A 1 98 ? 21.769 -7.801 -12.282 1.00 93.06 98 ASP A CA 1
ATOM 800 C C . ASP A 1 98 ? 22.033 -7.156 -13.660 1.00 93.06 98 ASP A C 1
ATOM 802 O O . ASP A 1 98 ? 21.757 -5.972 -13.856 1.00 93.06 98 ASP A O 1
ATOM 806 N N . ARG A 1 99 ? 22.495 -7.950 -14.637 1.00 94.56 99 ARG A N 1
ATOM 807 C CA . ARG A 1 99 ? 22.759 -7.520 -16.018 1.00 94.56 99 ARG A CA 1
ATOM 808 C C . ARG A 1 99 ? 21.487 -7.207 -16.799 1.00 94.56 99 ARG A C 1
ATOM 810 O O . ARG A 1 99 ? 21.439 -6.212 -17.519 1.00 94.56 99 ARG A O 1
ATOM 817 N N . GLU A 1 100 ? 20.466 -8.049 -16.684 1.00 95.00 100 GLU A N 1
ATOM 818 C CA . GLU A 1 100 ? 19.175 -7.827 -17.349 1.00 95.00 100 GLU A CA 1
ATOM 819 C C . GLU A 1 100 ? 18.443 -6.630 -16.745 1.00 95.00 100 GLU A C 1
ATOM 821 O O . GLU A 1 100 ? 17.944 -5.787 -17.485 1.00 95.00 100 GLU A O 1
ATOM 826 N N . THR A 1 101 ? 18.463 -6.505 -15.417 1.00 93.62 101 THR A N 1
ATOM 827 C CA . THR A 1 101 ? 17.887 -5.363 -14.690 1.00 93.62 101 THR A CA 1
ATOM 828 C C . THR A 1 101 ? 18.566 -4.056 -15.100 1.00 93.62 101 THR A C 1
ATOM 830 O O . THR A 1 101 ? 17.894 -3.081 -15.428 1.00 93.62 101 THR A O 1
ATOM 833 N N . ALA A 1 102 ? 19.905 -4.045 -15.148 1.00 94.81 102 ALA A N 1
ATOM 834 C CA . ALA A 1 102 ? 20.685 -2.886 -15.576 1.00 94.81 102 ALA A CA 1
ATOM 835 C C . ALA A 1 102 ? 20.306 -2.440 -16.996 1.00 94.81 102 ALA A C 1
ATOM 837 O O . ALA A 1 102 ? 20.052 -1.261 -17.229 1.00 94.81 102 ALA A O 1
ATOM 838 N N . ARG A 1 103 ? 20.181 -3.389 -17.930 1.00 94.62 103 ARG A N 1
ATOM 839 C CA . ARG A 1 103 ? 19.740 -3.107 -19.304 1.00 94.62 103 ARG A CA 1
ATOM 840 C C . ARG A 1 103 ? 18.305 -2.593 -19.369 1.00 94.62 103 ARG A C 1
ATOM 842 O O . ARG A 1 103 ? 18.060 -1.627 -20.080 1.00 94.62 103 ARG A O 1
ATOM 849 N N . SER A 1 104 ? 17.383 -3.215 -18.637 1.00 92.56 104 SER A N 1
ATOM 850 C CA . SER A 1 104 ? 15.960 -2.857 -18.662 1.00 92.56 104 SER A CA 1
ATOM 851 C C . SER A 1 104 ? 15.694 -1.452 -18.125 1.00 92.56 104 SER A C 1
ATOM 853 O O . SER A 1 104 ? 14.781 -0.786 -18.596 1.00 92.56 104 SER A O 1
ATOM 855 N N . LEU A 1 105 ? 16.480 -1.007 -17.141 1.00 91.69 105 LEU A N 1
ATOM 856 C CA . LEU A 1 105 ? 16.290 0.275 -16.457 1.00 91.69 105 LEU A CA 1
ATOM 857 C C . LEU A 1 105 ? 17.311 1.341 -16.879 1.00 91.69 105 LEU A C 1
ATOM 859 O O . LEU A 1 105 ? 17.364 2.412 -16.282 1.00 91.69 105 LEU A O 1
ATOM 863 N N . THR A 1 106 ? 18.143 1.063 -17.891 1.00 91.88 106 THR A N 1
ATOM 864 C CA . THR A 1 106 ? 19.242 1.950 -18.327 1.00 91.88 106 THR A CA 1
ATOM 865 C C . THR A 1 106 ? 20.180 2.340 -17.167 1.00 91.88 106 THR A C 1
ATOM 867 O O . THR A 1 106 ? 20.671 3.462 -17.063 1.00 91.88 106 THR A O 1
ATOM 870 N N . LEU A 1 107 ? 20.438 1.393 -16.263 1.00 92.00 107 LEU A N 1
ATOM 871 C CA . LEU A 1 107 ? 21.366 1.525 -15.140 1.00 92.00 107 LEU A CA 1
ATOM 872 C C . LEU A 1 107 ? 22.668 0.771 -15.430 1.00 92.00 107 LEU A C 1
ATOM 874 O O . LEU A 1 107 ? 22.758 -0.047 -16.343 1.00 92.00 107 LEU A O 1
ATOM 878 N N . THR A 1 108 ? 23.695 1.005 -14.613 1.00 94.88 108 THR A N 1
ATOM 879 C CA . THR A 1 108 ? 24.902 0.167 -14.636 1.00 94.88 108 THR A CA 1
ATOM 880 C C . THR A 1 108 ? 24.725 -1.059 -13.737 1.00 94.88 108 THR A C 1
ATOM 882 O O . THR A 1 108 ? 24.038 -0.998 -12.714 1.00 94.88 108 THR A O 1
ATOM 885 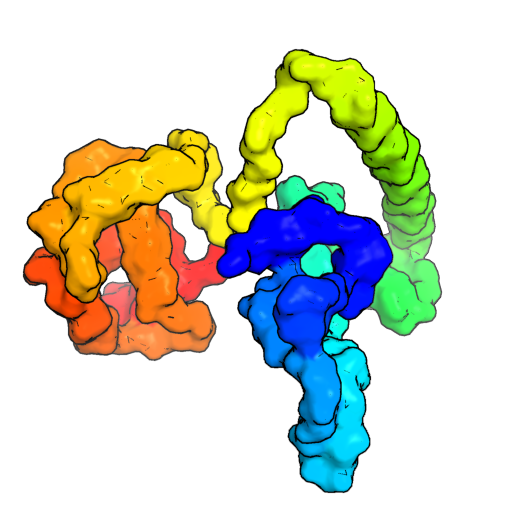N N . GLU A 1 109 ? 25.388 -2.171 -14.070 1.00 95.25 109 GLU A N 1
ATOM 886 C CA . GLU A 1 109 ? 25.365 -3.384 -13.233 1.00 95.25 109 GLU A CA 1
ATOM 887 C C . GLU A 1 109 ? 25.873 -3.117 -11.805 1.00 95.25 109 GLU A C 1
ATOM 889 O O . GLU A 1 109 ? 25.360 -3.684 -10.839 1.00 95.25 109 GLU A O 1
ATOM 894 N N . SER A 1 110 ? 26.851 -2.215 -11.644 1.00 93.62 110 SER A N 1
ATOM 895 C CA . SER A 1 110 ? 27.359 -1.816 -10.328 1.00 93.62 110 SER A CA 1
ATOM 896 C C . SER A 1 110 ? 26.321 -1.029 -9.522 1.00 93.62 110 SER A C 1
ATOM 898 O O . SER A 1 110 ? 26.201 -1.258 -8.317 1.00 93.62 110 SER A O 1
ATOM 900 N N . THR A 1 111 ? 25.522 -0.169 -10.166 1.00 92.81 111 THR A N 1
ATOM 901 C CA . THR A 1 111 ? 24.396 0.528 -9.524 1.00 92.81 111 THR A CA 1
ATOM 902 C C . THR A 1 111 ? 23.338 -0.461 -9.030 1.00 92.81 111 THR A C 1
ATOM 904 O O . THR A 1 111 ? 22.921 -0.375 -7.875 1.00 92.81 111 THR A O 1
ATOM 907 N N . VAL A 1 112 ? 22.947 -1.440 -9.855 1.00 94.88 112 VAL A N 1
ATOM 908 C CA . VAL A 1 112 ? 21.959 -2.470 -9.476 1.00 94.88 112 VAL A CA 1
ATOM 909 C C . VAL A 1 112 ? 22.456 -3.301 -8.289 1.00 94.88 112 VAL A C 1
ATOM 911 O O . VAL A 1 112 ? 21.727 -3.497 -7.313 1.00 94.88 112 VAL A O 1
ATOM 914 N N . ARG A 1 113 ? 23.727 -3.719 -8.315 1.00 93.75 113 ARG A N 1
ATOM 915 C CA . ARG A 1 113 ? 24.354 -4.451 -7.205 1.00 93.75 113 ARG A CA 1
ATOM 916 C C . ARG A 1 113 ? 24.392 -3.628 -5.916 1.00 93.75 113 ARG A C 1
ATOM 918 O O . ARG A 1 113 ? 24.127 -4.162 -4.839 1.00 93.75 113 ARG A O 1
ATOM 925 N N . ASN A 1 114 ? 24.687 -2.332 -6.017 1.00 93.75 114 ASN A N 1
ATOM 926 C CA . ASN A 1 114 ? 24.673 -1.415 -4.878 1.00 93.75 114 ASN A CA 1
ATOM 927 C C . ASN A 1 114 ? 23.262 -1.285 -4.282 1.00 93.75 114 ASN A C 1
ATOM 929 O O . ASN A 1 114 ? 23.100 -1.407 -3.068 1.00 93.75 114 ASN A O 1
ATOM 933 N N . TYR A 1 115 ? 22.226 -1.124 -5.117 1.00 93.81 115 TYR A N 1
ATOM 934 C CA . TYR A 1 115 ? 20.842 -1.126 -4.636 1.00 93.81 115 TYR A CA 1
ATOM 935 C C . TYR A 1 115 ? 20.488 -2.427 -3.926 1.00 93.81 115 TYR A C 1
ATOM 937 O O . TYR A 1 115 ? 19.971 -2.378 -2.813 1.00 93.81 115 TYR A O 1
ATOM 945 N N . ARG A 1 116 ? 20.832 -3.584 -4.503 1.00 92.62 116 ARG A N 1
ATOM 946 C CA . ARG A 1 116 ? 20.612 -4.888 -3.864 1.00 92.62 116 ARG A CA 1
ATOM 947 C C . ARG A 1 116 ? 21.250 -4.949 -2.475 1.00 92.62 116 ARG A C 1
ATOM 949 O O . ARG A 1 116 ? 20.590 -5.354 -1.522 1.00 92.62 116 ARG A O 1
ATOM 956 N N . PHE A 1 117 ? 22.507 -4.526 -2.351 1.00 94.38 117 PHE A N 1
ATOM 957 C CA . PHE A 1 117 ? 23.218 -4.513 -1.074 1.00 94.38 117 PHE A CA 1
ATOM 958 C C . PHE A 1 117 ? 22.546 -3.588 -0.049 1.00 94.38 117 PHE A C 1
ATOM 960 O O . PHE A 1 117 ? 22.202 -4.038 1.042 1.00 94.38 117 PHE A O 1
ATOM 967 N N . LYS A 1 118 ? 22.283 -2.327 -0.415 1.00 94.00 118 LYS A N 1
ATOM 968 C CA . LYS A 1 118 ? 21.660 -1.338 0.480 1.00 94.00 118 LYS A CA 1
ATOM 969 C C . LYS A 1 118 ? 20.242 -1.720 0.897 1.00 94.00 118 LYS A C 1
ATOM 971 O O . LYS A 1 118 ? 19.861 -1.501 2.041 1.00 94.00 118 LYS A O 1
ATOM 976 N N . LEU A 1 119 ? 19.451 -2.303 -0.005 1.00 93.88 119 LEU A N 1
ATOM 977 C CA . LEU A 1 119 ? 18.099 -2.767 0.314 1.00 93.88 119 LEU A CA 1
ATOM 978 C C . LEU A 1 119 ? 18.137 -3.953 1.288 1.00 93.88 119 LEU A C 1
ATOM 980 O O . LEU A 1 119 ? 17.383 -3.959 2.256 1.00 93.88 119 LEU A O 1
ATOM 984 N N . ARG A 1 120 ? 19.064 -4.906 1.106 1.00 94.38 120 ARG A N 1
ATOM 985 C CA . ARG A 1 120 ? 19.281 -6.010 2.062 1.00 94.38 120 ARG A CA 1
ATOM 986 C C . ARG A 1 120 ? 19.799 -5.532 3.417 1.00 94.38 120 ARG A C 1
ATOM 988 O O . ARG A 1 120 ? 19.464 -6.113 4.446 1.00 94.38 120 ARG A O 1
ATOM 995 N N . GLU A 1 121 ? 20.623 -4.492 3.437 1.00 95.94 121 GLU A N 1
ATOM 996 C CA . GLU A 1 121 ? 21.059 -3.853 4.678 1.00 95.94 121 GLU A CA 1
ATOM 997 C C . GLU A 1 121 ? 19.875 -3.206 5.410 1.00 95.94 121 GLU A C 1
ATOM 999 O O . GLU A 1 121 ? 19.663 -3.483 6.592 1.00 95.94 121 GLU A O 1
ATOM 1004 N N . ARG A 1 122 ? 19.047 -2.432 4.696 1.00 94.56 122 ARG A N 1
ATOM 1005 C CA . ARG A 1 122 ? 17.822 -1.827 5.243 1.00 94.56 122 ARG A CA 1
ATOM 1006 C C . ARG A 1 122 ? 16.827 -2.870 5.751 1.00 94.56 122 ARG A C 1
ATOM 1008 O O . ARG A 1 122 ? 16.255 -2.666 6.812 1.00 94.56 122 ARG A O 1
ATOM 1015 N N . GLU A 1 123 ? 16.655 -3.995 5.056 1.00 94.81 123 GLU A N 1
ATOM 1016 C CA . GLU A 1 123 ? 15.823 -5.122 5.512 1.00 94.81 123 GLU A CA 1
ATOM 1017 C C . GLU A 1 123 ? 16.274 -5.627 6.894 1.00 94.81 123 GLU A C 1
ATOM 1019 O O . GLU A 1 123 ? 15.462 -5.784 7.808 1.00 94.81 123 GLU A O 1
ATOM 1024 N N . LYS A 1 124 ? 17.585 -5.824 7.085 1.00 95.94 124 LYS A N 1
ATOM 1025 C CA . LYS A 1 124 ? 18.145 -6.251 8.378 1.00 95.94 124 LYS A CA 1
ATOM 1026 C C . LYS A 1 124 ? 17.957 -5.190 9.462 1.00 95.94 124 LYS A C 1
ATOM 1028 O O . LYS A 1 124 ? 17.612 -5.539 10.589 1.00 95.94 124 LYS A O 1
ATOM 1033 N N . GLN A 1 125 ? 18.164 -3.917 9.128 1.00 96.12 125 GLN A N 1
ATOM 1034 C CA . GLN A 1 125 ? 17.945 -2.800 10.051 1.00 96.12 125 GLN A CA 1
ATOM 1035 C C . GLN A 1 125 ? 16.477 -2.706 10.479 1.00 96.12 125 GLN A C 1
ATOM 1037 O O . GLN A 1 125 ? 16.204 -2.604 11.671 1.00 96.12 125 GLN A O 1
ATOM 1042 N N . ALA A 1 126 ? 15.541 -2.812 9.532 1.00 93.75 126 ALA A N 1
ATOM 1043 C CA . ALA A 1 126 ? 14.106 -2.790 9.795 1.00 93.75 126 ALA A CA 1
ATOM 1044 C C . ALA A 1 126 ? 13.684 -3.949 10.704 1.00 93.75 126 ALA A C 1
ATOM 1046 O O . ALA A 1 126 ? 12.933 -3.735 11.650 1.00 93.75 126 ALA A O 1
ATOM 1047 N N . LYS A 1 127 ? 14.227 -5.154 10.483 1.00 94.50 127 LYS A N 1
ATOM 1048 C CA . LYS A 1 127 ? 13.979 -6.309 11.356 1.00 94.50 127 LYS A CA 1
ATOM 1049 C C . LYS A 1 127 ? 14.418 -6.045 12.798 1.00 94.50 127 LYS A C 1
ATOM 1051 O O . LYS A 1 127 ? 13.643 -6.279 13.717 1.00 94.50 127 LYS A O 1
ATOM 1056 N N . VAL A 1 128 ? 15.642 -5.551 12.998 1.00 95.50 128 VAL A N 1
ATOM 1057 C CA . VAL A 1 128 ? 16.156 -5.230 14.342 1.00 95.50 128 VAL A CA 1
ATOM 1058 C C . VAL A 1 128 ? 15.335 -4.114 14.986 1.00 95.50 128 VAL A C 1
ATOM 1060 O O . VAL A 1 128 ? 14.971 -4.219 16.154 1.00 95.50 128 VAL A O 1
ATOM 1063 N N . PHE A 1 129 ? 15.017 -3.066 14.226 1.00 94.06 129 PHE A N 1
ATOM 1064 C CA . PHE A 1 129 ? 14.209 -1.950 14.701 1.00 94.06 1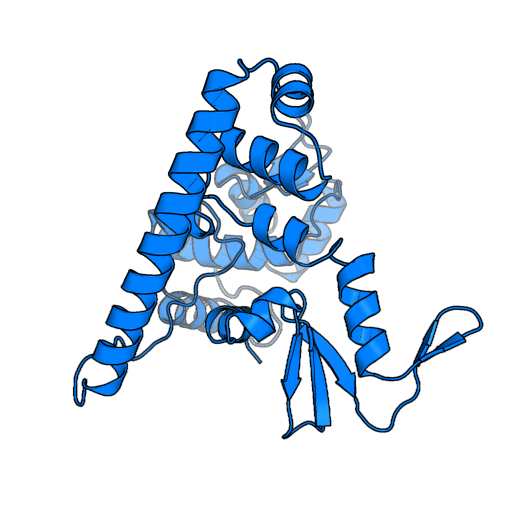29 PHE A CA 1
ATOM 1065 C C . PHE A 1 129 ? 12.817 -2.403 15.147 1.00 94.06 129 PHE A C 1
ATOM 1067 O O . PHE A 1 129 ? 12.403 -2.068 16.253 1.00 94.06 129 PHE A O 1
ATOM 1074 N N . LEU A 1 130 ? 12.130 -3.220 14.344 1.00 89.75 130 LEU A N 1
ATOM 1075 C CA . LEU A 1 130 ? 10.819 -3.758 14.699 1.00 89.75 130 LEU A CA 1
ATOM 1076 C C . LEU A 1 130 ? 10.881 -4.567 15.999 1.00 89.75 130 LEU A C 1
ATOM 1078 O O . LEU A 1 130 ? 10.076 -4.337 16.895 1.00 89.75 130 LEU A O 1
ATOM 1082 N N . SER A 1 131 ? 11.890 -5.432 16.152 1.00 91.94 131 SER A N 1
ATOM 1083 C CA . SER A 1 131 ? 12.086 -6.187 17.395 1.00 91.94 131 SER A CA 1
ATOM 1084 C C . SER A 1 131 ? 12.300 -5.280 18.613 1.00 91.94 131 SER A C 1
ATOM 1086 O O . SER A 1 131 ? 11.789 -5.569 19.691 1.00 91.94 131 SER A O 1
ATOM 1088 N N . ILE A 1 132 ? 13.030 -4.167 18.464 1.00 89.56 132 ILE A N 1
ATOM 1089 C CA . ILE A 1 132 ? 13.192 -3.177 19.542 1.00 89.56 132 ILE A CA 1
ATOM 1090 C C . ILE A 1 132 ? 11.839 -2.547 19.899 1.00 89.56 132 ILE A C 1
ATOM 1092 O O . ILE A 1 132 ? 11.513 -2.437 21.081 1.00 89.56 132 ILE A O 1
ATOM 1096 N N . MET A 1 133 ? 11.048 -2.159 18.897 1.00 87.38 133 MET A N 1
ATOM 1097 C CA . MET A 1 133 ? 9.741 -1.526 19.100 1.00 87.38 133 MET A CA 1
ATOM 1098 C C . MET A 1 133 ? 8.742 -2.462 19.790 1.00 87.38 133 MET A C 1
ATOM 1100 O O . MET A 1 133 ? 8.063 -2.040 20.725 1.00 87.38 133 MET A O 1
ATOM 1104 N N . GLU A 1 134 ? 8.696 -3.736 19.400 1.00 85.56 134 GLU A N 1
ATOM 1105 C CA . GLU A 1 134 ? 7.854 -4.753 20.045 1.00 85.56 134 GLU A CA 1
ATOM 1106 C C . GLU A 1 134 ? 8.240 -4.960 21.518 1.00 85.56 134 GLU A C 1
ATOM 1108 O O . GLU A 1 134 ? 7.378 -4.988 22.400 1.00 85.56 134 GLU A O 1
ATOM 1113 N N . LEU A 1 135 ? 9.543 -5.030 21.818 1.00 86.94 135 LEU A N 1
ATOM 1114 C CA . LEU A 1 135 ? 10.030 -5.147 23.196 1.00 86.94 135 LEU A CA 1
ATOM 1115 C C . LEU A 1 135 ? 9.678 -3.918 24.044 1.00 86.94 135 LEU A C 1
ATOM 1117 O O . LEU A 1 135 ? 9.340 -4.069 25.220 1.00 86.94 135 LEU A O 1
ATOM 1121 N N . LEU A 1 136 ? 9.731 -2.712 23.475 1.00 84.38 136 LEU A N 1
ATOM 1122 C CA . LEU A 1 136 ? 9.315 -1.489 24.168 1.00 84.38 136 LEU A CA 1
ATOM 1123 C C . LEU A 1 136 ? 7.813 -1.490 24.460 1.00 84.38 136 LEU A C 1
ATOM 1125 O O . LEU A 1 136 ? 7.425 -1.237 25.601 1.00 84.38 136 LEU A O 1
ATOM 1129 N N . ALA A 1 137 ? 6.989 -1.841 23.470 1.00 79.56 137 ALA A N 1
ATOM 1130 C CA . ALA A 1 137 ? 5.539 -1.937 23.629 1.00 79.56 137 ALA A CA 1
ATOM 1131 C C . ALA A 1 137 ? 5.144 -2.963 24.706 1.00 79.56 137 ALA A C 1
ATOM 1133 O O . ALA A 1 137 ? 4.233 -2.722 25.493 1.00 79.56 137 ALA A O 1
ATOM 1134 N N . SER A 1 138 ? 5.882 -4.075 24.809 1.00 75.19 138 SER A N 1
ATOM 1135 C CA . SER A 1 138 ? 5.646 -5.104 25.833 1.00 75.19 138 SER A CA 1
ATOM 1136 C C . SER A 1 138 ? 5.955 -4.650 27.272 1.00 75.19 138 SER A C 1
ATOM 1138 O O . SER A 1 138 ? 5.519 -5.292 28.227 1.00 75.19 138 SER A O 1
ATOM 1140 N N . ARG A 1 139 ? 6.712 -3.555 27.448 1.00 69.00 139 ARG A N 1
ATOM 1141 C CA . ARG A 1 139 ? 7.164 -3.041 28.755 1.00 69.00 139 ARG A CA 1
ATOM 1142 C C . ARG A 1 139 ? 6.427 -1.790 29.231 1.00 69.00 139 ARG A C 1
ATOM 1144 O O . ARG A 1 139 ? 6.507 -1.462 30.415 1.00 69.00 139 ARG A O 1
ATOM 1151 N N . SER A 1 140 ? 5.747 -1.064 28.350 1.00 55.34 140 SER A N 1
ATOM 1152 C CA . SER A 1 140 ? 5.037 0.164 28.711 1.00 55.34 140 SER A CA 1
ATOM 1153 C C . SER A 1 140 ? 3.727 -0.137 29.449 1.00 55.34 140 SER A C 1
ATOM 1155 O O . SER A 1 140 ? 2.744 -0.522 28.827 1.00 55.34 140 SER A O 1
ATOM 1157 N N . VAL A 1 141 ? 3.698 0.099 30.768 1.00 53.88 141 VAL A N 1
ATOM 1158 C CA . VAL A 1 141 ? 2.456 0.188 31.574 1.00 53.88 141 VAL A CA 1
ATOM 1159 C C . VAL A 1 141 ? 1.785 1.565 31.416 1.00 53.88 141 VAL A C 1
ATOM 1161 O O . VAL A 1 141 ? 0.582 1.692 31.607 1.00 53.88 141 VAL A O 1
ATOM 1164 N N . HIS A 1 142 ? 2.526 2.589 30.977 1.00 49.59 142 HIS A N 1
ATOM 1165 C CA . HIS A 1 142 ? 1.999 3.910 30.625 1.00 49.59 142 HIS A CA 1
ATOM 1166 C C . HIS A 1 142 ? 2.735 4.461 29.395 1.00 49.59 142 HIS A C 1
ATOM 1168 O O . HIS A 1 142 ? 3.951 4.638 29.444 1.00 49.59 142 HIS A O 1
ATOM 1174 N N . GLY A 1 143 ? 2.005 4.759 28.314 1.00 44.75 143 GLY A N 1
ATOM 1175 C CA . GLY A 1 143 ? 2.493 5.644 27.249 1.00 44.75 143 GLY A CA 1
ATOM 1176 C C . GLY A 1 143 ? 2.929 5.009 25.925 1.00 44.75 143 GLY A C 1
ATOM 1177 O O . GLY A 1 143 ? 3.722 5.623 25.214 1.00 44.75 143 GLY A O 1
ATOM 1178 N N . ALA A 1 144 ? 2.406 3.843 25.537 1.00 42.50 144 ALA A N 1
ATOM 1179 C CA . ALA A 1 144 ? 2.207 3.636 24.100 1.00 42.50 144 ALA A CA 1
ATOM 1180 C C . ALA A 1 144 ? 1.172 4.683 23.636 1.00 42.50 144 ALA A C 1
ATOM 1182 O O . ALA A 1 144 ? 0.230 4.937 24.393 1.00 42.50 144 ALA A O 1
ATOM 1183 N N . PRO A 1 145 ? 1.312 5.327 22.463 1.00 42.81 145 PRO A N 1
ATOM 1184 C CA . PRO A 1 145 ? 0.202 6.084 21.900 1.00 42.81 145 PRO A CA 1
ATOM 1185 C C . PRO A 1 145 ? -1.009 5.144 21.863 1.00 42.81 145 PRO A C 1
ATOM 1187 O O . PRO A 1 145 ? -0.936 4.087 21.242 1.00 42.81 145 PRO A O 1
ATOM 1190 N N . GLU A 1 146 ? -2.073 5.483 22.595 1.00 45.34 146 GLU A N 1
ATOM 1191 C CA . GLU A 1 146 ? -3.246 4.614 22.803 1.00 45.34 146 GLU A CA 1
ATOM 1192 C C . GLU A 1 146 ? -4.005 4.299 21.507 1.00 45.34 146 GLU A C 1
ATOM 1194 O O . GLU A 1 146 ? -4.879 3.437 21.494 1.00 45.34 146 GLU A O 1
ATOM 1199 N N . GLU A 1 147 ? -3.659 4.951 20.400 1.00 43.34 147 GLU A N 1
ATOM 1200 C CA . GLU A 1 147 ? -4.299 4.735 19.117 1.00 43.34 147 GLU A CA 1
ATOM 1201 C C . GLU A 1 147 ? -3.260 4.265 18.094 1.00 43.34 147 GLU A C 1
ATOM 1203 O O . GLU A 1 147 ? -2.245 4.945 17.887 1.00 43.34 147 GLU A O 1
ATOM 1208 N N . PRO A 1 148 ? -3.500 3.116 17.428 1.00 41.69 148 PRO A N 1
ATOM 1209 C CA . PRO A 1 148 ? -2.748 2.756 16.242 1.00 41.69 148 PRO A CA 1
ATOM 1210 C C . PRO A 1 148 ? -2.803 3.951 15.301 1.00 41.69 148 PRO A C 1
ATOM 1212 O O . PRO A 1 148 ? -3.879 4.492 15.050 1.00 41.69 148 PRO A O 1
ATOM 1215 N N . LEU A 1 149 ? -1.645 4.370 14.802 1.00 41.59 149 LEU A N 1
ATOM 1216 C CA . LEU A 1 149 ? -1.535 5.321 13.706 1.00 41.59 149 LEU A CA 1
ATOM 1217 C C . LEU A 1 149 ? -2.502 4.869 12.592 1.00 41.59 149 LEU A C 1
ATOM 1219 O O . LEU A 1 149 ? -2.201 3.938 11.848 1.00 41.59 149 LEU A O 1
ATOM 1223 N N . THR A 1 150 ? -3.692 5.483 12.508 1.00 41.41 150 THR A N 1
ATOM 1224 C CA . THR A 1 150 ? -4.685 5.225 11.455 1.00 41.41 150 THR A CA 1
ATOM 1225 C C . THR A 1 150 ? -4.155 5.858 10.189 1.00 41.41 150 THR A C 1
ATOM 1227 O O . THR A 1 150 ? -4.461 6.996 9.832 1.00 41.41 150 THR A O 1
ATOM 1230 N N . VAL A 1 151 ? -3.247 5.136 9.562 1.00 43.47 151 VAL A N 1
ATOM 1231 C CA . VAL A 1 151 ? -2.534 5.579 8.388 1.00 43.47 151 VAL A CA 1
ATOM 1232 C C . VAL 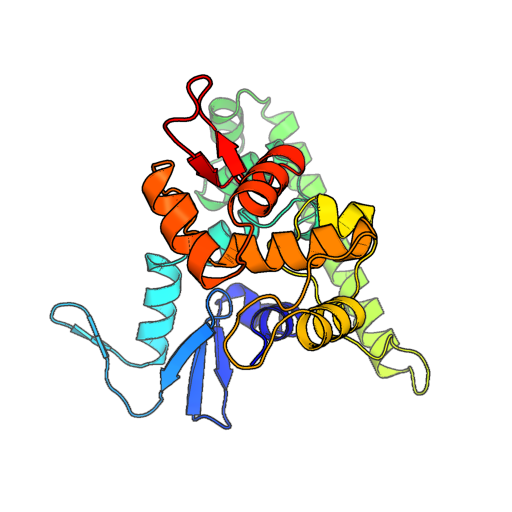A 1 151 ? -3.357 5.132 7.190 1.00 43.47 151 VAL A C 1
ATOM 1234 O O . VAL A 1 151 ? -3.317 3.977 6.766 1.00 43.47 151 VAL A O 1
ATOM 1237 N N . HIS A 1 152 ? -4.185 6.048 6.692 1.00 46.75 152 HIS A N 1
ATOM 1238 C CA . HIS A 1 152 ? -5.015 5.809 5.515 1.00 46.75 152 HIS A CA 1
ATOM 1239 C C . HIS A 1 152 ? -4.134 5.632 4.292 1.00 46.75 152 HIS A C 1
ATOM 1241 O O . HIS A 1 152 ? -3.438 6.566 3.909 1.00 46.75 152 HIS A O 1
ATOM 1247 N N . ARG A 1 153 ? -4.220 4.460 3.653 1.00 48.41 153 ARG A N 1
ATOM 1248 C CA . ARG A 1 153 ? -3.423 4.068 2.476 1.00 48.41 153 ARG A CA 1
ATOM 1249 C C . ARG A 1 153 ? -3.592 4.981 1.246 1.00 48.41 153 ARG A C 1
ATOM 1251 O O . ARG A 1 153 ? -2.852 4.814 0.288 1.00 48.41 153 ARG A O 1
ATOM 1258 N N . GLY A 1 154 ? -4.490 5.967 1.310 1.00 43.09 154 GLY A N 1
ATOM 1259 C CA . GLY A 1 154 ? -4.663 7.032 0.319 1.00 43.09 154 GLY A CA 1
ATOM 1260 C C . GLY A 1 154 ? -4.918 8.401 0.955 1.00 43.09 154 GLY A C 1
ATOM 1261 O O . GLY A 1 154 ? -5.905 9.047 0.618 1.00 43.09 154 GLY A O 1
ATOM 1262 N N . SER A 1 155 ? -4.108 8.837 1.933 1.00 43.03 155 SER A N 1
ATOM 1263 C CA . SER A 1 155 ? -4.277 10.204 2.450 1.00 43.03 155 SER A CA 1
ATOM 1264 C C . SER A 1 155 ? -3.989 11.216 1.344 1.00 43.03 155 SER A C 1
ATOM 1266 O O . SER A 1 155 ? -2.884 11.244 0.797 1.00 43.03 155 SER A O 1
ATOM 1268 N N . SER A 1 156 ? -4.961 12.082 1.072 1.00 50.66 156 SER A N 1
ATOM 1269 C CA . SER A 1 156 ? -4.768 13.213 0.176 1.00 50.66 156 SER A CA 1
ATOM 1270 C C . SER A 1 156 ? -3.598 14.073 0.675 1.00 50.66 156 SER A C 1
ATOM 1272 O O . SER A 1 156 ? -3.414 14.253 1.882 1.00 50.66 156 SER A O 1
ATOM 1274 N N . VAL A 1 157 ? -2.825 14.664 -0.241 1.00 50.16 157 VAL A N 1
ATOM 1275 C CA . VAL A 1 157 ? -1.752 15.641 0.070 1.00 50.16 157 VAL A CA 1
ATOM 1276 C C . VAL A 1 157 ? -2.262 16.783 0.975 1.00 50.16 157 VAL A C 1
ATOM 1278 O O . VAL A 1 157 ? -1.504 17.431 1.701 1.00 50.16 157 VAL A O 1
ATOM 1281 N N . LEU A 1 158 ? -3.574 17.031 0.963 1.00 45.41 158 LEU A N 1
ATOM 1282 C CA . LEU A 1 158 ? -4.231 18.047 1.773 1.00 45.41 158 LEU A CA 1
ATOM 1283 C C . LEU A 1 158 ? -4.467 17.618 3.224 1.00 45.41 158 LEU A C 1
ATOM 1285 O O . LEU A 1 158 ? -4.354 18.466 4.109 1.00 45.41 158 LEU A O 1
ATOM 1289 N N . ASP A 1 159 ? -4.731 16.339 3.494 1.00 47.25 159 ASP A N 1
ATOM 1290 C CA . ASP A 1 159 ? -4.885 15.840 4.868 1.00 47.25 159 ASP A CA 1
ATOM 1291 C C . ASP A 1 159 ? -3.569 15.971 5.656 1.00 47.25 159 ASP A C 1
ATOM 1293 O O . ASP A 1 159 ? -3.571 16.318 6.843 1.00 47.25 159 ASP A O 1
ATOM 1297 N N . GLU A 1 160 ? -2.438 15.817 4.959 1.00 50.25 160 GLU A N 1
ATOM 1298 C CA . GLU A 1 160 ? -1.087 16.007 5.497 1.00 50.25 160 GLU A CA 1
ATOM 1299 C C . GLU A 1 160 ? -0.773 17.478 5.812 1.00 50.25 160 GLU A C 1
ATOM 1301 O O . GLU A 1 160 ? -0.217 17.774 6.871 1.00 50.25 160 GLU A O 1
ATOM 1306 N N . LYS A 1 161 ? -1.186 18.428 4.955 1.00 51.59 161 LYS A N 1
ATOM 1307 C CA . LYS A 1 161 ? -0.955 19.872 5.177 1.00 51.59 161 LYS A CA 1
ATOM 1308 C C . LYS A 1 161 ? -1.626 20.387 6.453 1.00 51.59 161 LYS A C 1
ATOM 1310 O O . LYS A 1 161 ? -1.136 21.336 7.067 1.00 51.59 161 LYS A O 1
ATOM 1315 N N . PHE A 1 162 ? -2.750 19.790 6.843 1.00 49.59 162 PHE A N 1
ATOM 1316 C CA . PHE A 1 162 ? -3.546 20.263 7.974 1.00 49.59 162 PHE A CA 1
ATOM 1317 C C . PHE A 1 162 ? -3.438 19.400 9.238 1.00 49.59 162 PHE A C 1
ATOM 1319 O O . PHE A 1 162 ? -4.023 19.785 10.254 1.00 49.59 162 PHE A O 1
ATOM 1326 N N . GLY A 1 163 ? -2.713 18.273 9.213 1.00 56.31 163 GLY A N 1
ATOM 1327 C CA . GLY A 1 163 ? -2.589 17.375 10.368 1.00 56.31 163 GLY A CA 1
ATOM 1328 C C . GLY A 1 163 ? -3.962 16.976 10.915 1.00 56.31 163 GLY A C 1
ATOM 1329 O O . GLY A 1 163 ? -4.277 17.212 12.086 1.00 56.31 163 GLY A O 1
ATOM 1330 N N . ILE A 1 164 ? -4.846 16.524 10.027 1.00 62.00 164 ILE A N 1
ATOM 1331 C CA . ILE A 1 164 ? -6.213 16.133 10.379 1.00 62.00 164 ILE A CA 1
ATOM 1332 C C . ILE A 1 164 ? -6.172 14.763 11.065 1.00 62.00 164 ILE A C 1
ATOM 1334 O O . ILE A 1 164 ? -5.674 13.799 10.492 1.00 62.00 164 ILE A O 1
ATOM 1338 N N . THR A 1 165 ? -6.702 14.675 12.287 1.00 63.47 165 THR A N 1
ATOM 1339 C CA . THR A 1 165 ? -6.850 13.402 13.012 1.00 63.47 165 THR A CA 1
ATOM 1340 C C . THR A 1 165 ? -8.211 12.765 12.717 1.00 63.47 165 THR A C 1
ATOM 1342 O O . THR A 1 165 ? -9.173 13.468 12.408 1.00 63.47 165 THR A O 1
ATOM 1345 N N . GLU A 1 166 ? -8.336 11.441 12.848 1.00 60.88 166 GLU A N 1
ATOM 1346 C CA . GLU A 1 166 ? -9.606 10.723 12.625 1.00 60.88 166 GLU A CA 1
ATOM 1347 C C . GLU A 1 166 ? -10.727 11.177 13.565 1.00 60.88 166 GLU A C 1
ATOM 1349 O O . GLU A 1 166 ? -11.882 11.302 13.157 1.00 60.88 166 GLU A O 1
ATOM 1354 N N . LYS A 1 167 ? -10.393 11.487 14.820 1.00 64.19 167 LYS A N 1
ATOM 1355 C CA . LYS A 1 167 ? -11.350 12.055 15.772 1.00 64.19 167 LYS A CA 1
ATOM 1356 C C . LYS A 1 167 ? -11.897 13.388 15.267 1.00 64.19 167 LYS A C 1
ATOM 1358 O O . LYS A 1 167 ? -13.108 13.573 15.220 1.00 64.19 167 LYS A O 1
ATOM 1363 N N . GLU A 1 168 ? -11.019 14.281 14.816 1.00 71.56 168 GLU A N 1
ATOM 1364 C CA . GLU A 1 168 ? -11.423 15.574 14.262 1.00 71.56 168 GLU A CA 1
ATOM 1365 C C . GLU A 1 168 ? -12.206 15.400 12.950 1.00 71.56 168 GLU A C 1
ATOM 1367 O O . GLU A 1 168 ? -13.198 16.095 12.732 1.00 71.56 168 GLU A O 1
ATOM 1372 N N . ARG A 1 169 ? -11.829 14.426 12.111 1.00 75.88 169 ARG A N 1
ATOM 1373 C CA . ARG A 1 169 ? -12.566 14.047 10.899 1.00 75.88 169 ARG A CA 1
ATOM 1374 C C . ARG A 1 169 ? -13.991 13.618 11.242 1.00 75.88 169 ARG A C 1
ATOM 1376 O O . ARG A 1 169 ? -14.936 14.211 10.733 1.00 75.88 169 ARG A O 1
ATOM 1383 N N . LYS A 1 170 ? -14.165 12.649 12.144 1.00 77.31 170 LYS A N 1
ATOM 1384 C CA . LYS A 1 170 ? -15.477 12.137 12.578 1.00 77.31 170 LYS A CA 1
ATOM 1385 C C . LYS A 1 170 ? -16.319 13.196 13.283 1.00 77.31 170 LYS A C 1
ATOM 1387 O O . LYS A 1 170 ? -17.514 13.292 13.016 1.00 77.31 170 LYS A O 1
ATOM 1392 N N . GLU A 1 171 ? -15.721 14.023 14.136 1.00 82.12 171 GLU A N 1
ATOM 1393 C CA . GLU A 1 171 ? -16.412 15.144 14.786 1.00 82.12 171 GLU A CA 1
ATOM 1394 C C . GLU A 1 171 ? -16.906 16.172 13.762 1.00 82.12 171 GLU A C 1
ATOM 1396 O O . GLU A 1 171 ? -18.012 16.695 13.878 1.00 82.12 171 GLU A O 1
ATOM 1401 N N . VAL A 1 172 ? -16.108 16.461 12.732 1.00 82.06 172 VAL A N 1
ATOM 1402 C CA . VAL A 1 172 ? -16.520 17.351 11.644 1.00 82.06 172 VAL A CA 1
ATOM 1403 C C . VAL A 1 172 ? -17.606 16.685 10.799 1.00 82.06 172 VAL A C 1
ATOM 1405 O O . VAL A 1 172 ? -18.638 17.301 10.559 1.00 82.06 172 VAL A O 1
ATOM 1408 N N . LEU A 1 173 ? -17.452 15.426 10.398 1.00 82.44 173 LEU A N 1
ATOM 1409 C CA . LEU A 1 173 ? -18.453 14.755 9.568 1.00 82.44 173 LEU A CA 1
ATOM 1410 C C . LEU A 1 173 ? -19.803 14.622 10.278 1.00 82.44 173 LEU A C 1
ATOM 1412 O O . LEU A 1 173 ? -20.813 15.009 9.706 1.00 82.44 173 LEU A O 1
ATOM 1416 N N . THR A 1 174 ? -19.829 14.198 11.543 1.00 83.12 174 THR A N 1
ATOM 1417 C CA . THR A 1 174 ? -21.079 14.103 12.327 1.00 83.12 174 THR A CA 1
ATOM 1418 C C . THR A 1 174 ? -21.740 15.457 12.576 1.00 83.12 174 THR A C 1
ATOM 1420 O O . THR A 1 174 ? -22.954 15.538 12.731 1.00 83.12 174 THR A O 1
ATOM 1423 N N . LYS A 1 175 ? -20.956 16.539 12.613 1.00 85.44 175 LYS A N 1
ATOM 1424 C CA . LYS A 1 175 ? -21.470 17.896 12.807 1.00 85.44 175 LYS A CA 1
ATOM 1425 C C . LYS A 1 175 ? -22.022 18.527 11.529 1.00 85.44 175 LYS A C 1
ATOM 1427 O O . LYS A 1 175 ? -22.880 19.404 11.619 1.00 85.44 175 LYS A O 1
ATOM 1432 N N . TYR A 1 176 ? -21.474 18.165 10.372 1.00 83.62 176 TYR A N 1
ATOM 1433 C CA . TYR A 1 176 ? -21.764 18.834 9.104 1.00 83.62 176 TYR A CA 1
ATOM 1434 C C . TYR A 1 176 ? -22.579 17.982 8.126 1.00 83.62 176 TYR A C 1
ATOM 1436 O O . TYR A 1 176 ? -23.195 18.565 7.238 1.00 83.62 176 TYR A O 1
ATOM 1444 N N . PHE A 1 177 ? -22.640 16.660 8.296 1.00 84.06 177 PHE A N 1
ATOM 1445 C CA . PHE A 1 177 ? -23.552 15.776 7.570 1.00 84.06 177 PHE A CA 1
ATOM 1446 C C . PHE A 1 177 ? -24.722 15.357 8.458 1.00 84.06 177 PHE A C 1
ATOM 1448 O O . PHE A 1 177 ? -24.554 15.106 9.650 1.00 84.06 177 PHE A O 1
ATOM 1455 N N . ASP A 1 178 ? -25.907 15.269 7.868 1.00 80.12 178 ASP A N 1
ATOM 1456 C CA . ASP A 1 178 ? -27.068 14.677 8.516 1.00 80.12 178 ASP A CA 1
ATOM 1457 C C . ASP A 1 178 ? -27.081 13.142 8.379 1.00 80.12 178 ASP A C 1
ATOM 1459 O O . ASP A 1 178 ? -26.282 12.541 7.657 1.00 80.12 178 ASP A O 1
ATOM 1463 N N . GLY A 1 179 ? -28.022 12.489 9.068 1.00 70.88 179 GLY A N 1
ATOM 1464 C CA . GLY A 1 179 ? -28.191 11.031 9.014 1.00 70.88 179 GLY A CA 1
ATOM 1465 C C . GLY A 1 179 ? -28.603 10.480 7.640 1.00 70.88 179 GLY A C 1
ATOM 1466 O O . GLY A 1 179 ? -28.622 9.265 7.469 1.00 70.88 179 GLY A O 1
ATOM 1467 N N . SER A 1 180 ? -28.922 11.344 6.669 1.00 70.00 180 SER A N 1
ATOM 1468 C CA . SER A 1 180 ? -29.243 10.976 5.285 1.00 70.00 180 SER A CA 1
ATOM 1469 C C . SER A 1 180 ? -28.048 11.123 4.332 1.00 70.00 180 SER A C 1
ATOM 1471 O O . SER A 1 180 ? -28.128 10.730 3.169 1.00 70.00 180 SER A O 1
ATOM 1473 N N . GLY A 1 181 ? -26.918 11.646 4.824 1.00 70.44 181 GLY A N 1
ATOM 1474 C CA . GLY A 1 181 ? -25.716 11.887 4.031 1.00 70.44 181 GLY A CA 1
ATOM 1475 C C . GLY A 1 181 ? -25.743 13.202 3.247 1.00 70.44 181 GLY A C 1
ATOM 1476 O O . GLY A 1 181 ? -24.903 13.374 2.353 1.00 70.44 181 GLY A O 1
ATOM 1477 N N . MET A 1 182 ? -26.658 14.118 3.578 1.00 82.75 182 MET A N 1
ATOM 1478 C CA . MET A 1 182 ? -26.706 15.482 3.057 1.00 82.75 182 MET A CA 1
ATOM 1479 C C . MET A 1 182 ? -25.915 16.423 3.973 1.00 82.75 182 MET A C 1
ATOM 1481 O O . MET A 1 182 ? -25.901 16.292 5.197 1.00 82.75 182 MET A O 1
ATOM 1485 N N . LEU A 1 183 ? -25.218 17.380 3.373 1.00 87.00 183 LEU A N 1
ATOM 1486 C CA . LEU A 1 183 ? -24.445 18.388 4.073 1.00 87.00 183 LEU A CA 1
ATOM 1487 C C . LEU A 1 183 ? -25.379 19.491 4.595 1.00 87.00 183 LEU A C 1
ATOM 1489 O O . LEU A 1 183 ? -26.075 20.154 3.828 1.00 87.00 183 LEU A O 1
ATOM 1493 N N . ILE A 1 184 ? -25.360 19.724 5.906 1.00 82.50 184 ILE A N 1
ATOM 1494 C CA . ILE A 1 184 ? -26.197 20.723 6.585 1.00 82.50 184 ILE A CA 1
ATOM 1495 C C . ILE A 1 184 ? -25.703 22.140 6.258 1.00 82.50 184 ILE A C 1
ATOM 1497 O O . ILE A 1 184 ? -26.493 23.050 6.018 1.00 82.50 184 ILE A O 1
ATOM 1501 N N . ASN A 1 185 ? -24.382 22.341 6.258 1.00 83.25 185 ASN A N 1
ATOM 1502 C CA . ASN A 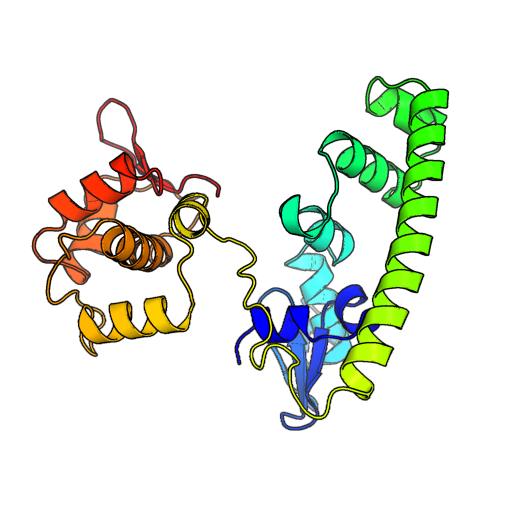1 185 ? -23.743 23.609 5.906 1.00 83.25 185 ASN A CA 1
ATOM 1503 C C . ASN A 1 185 ? -22.283 23.378 5.483 1.00 83.25 185 ASN A C 1
ATOM 1505 O O . ASN A 1 185 ? -21.631 22.455 5.967 1.00 83.25 185 ASN A O 1
ATOM 1509 N N . PHE A 1 186 ? -21.730 24.250 4.643 1.00 82.38 186 PHE A N 1
ATOM 1510 C CA . PHE A 1 186 ? -20.317 24.217 4.274 1.00 82.38 186 PHE A CA 1
ATOM 1511 C C . PHE A 1 186 ? -19.471 25.104 5.215 1.00 82.38 186 PHE A C 1
ATOM 1513 O O . PHE A 1 186 ? -19.758 26.291 5.385 1.00 82.38 186 PHE A O 1
ATOM 1520 N N . PRO A 1 187 ? -18.418 24.581 5.872 1.00 82.44 187 PRO A N 1
ATOM 1521 C CA . PRO A 1 187 ? -17.652 25.331 6.861 1.00 82.44 187 PRO A CA 1
ATOM 1522 C C . PRO A 1 187 ? -16.757 26.398 6.226 1.00 82.44 187 PRO A C 1
ATOM 1524 O O . PRO A 1 187 ? -16.165 26.202 5.171 1.00 82.44 187 PRO A O 1
ATOM 1527 N N . GLY A 1 188 ? -16.545 27.506 6.941 1.00 74.62 188 GLY A N 1
ATOM 1528 C CA . GLY A 1 188 ? -15.599 28.549 6.524 1.00 74.62 188 GLY A CA 1
ATOM 1529 C C . GLY A 1 188 ? -14.119 28.197 6.740 1.00 74.62 188 GLY A C 1
ATOM 1530 O O . GLY A 1 188 ? -13.270 28.669 5.989 1.00 74.62 188 GLY A O 1
ATOM 1531 N N . LYS A 1 189 ? -13.792 27.358 7.737 1.00 77.44 189 LYS A N 1
ATOM 15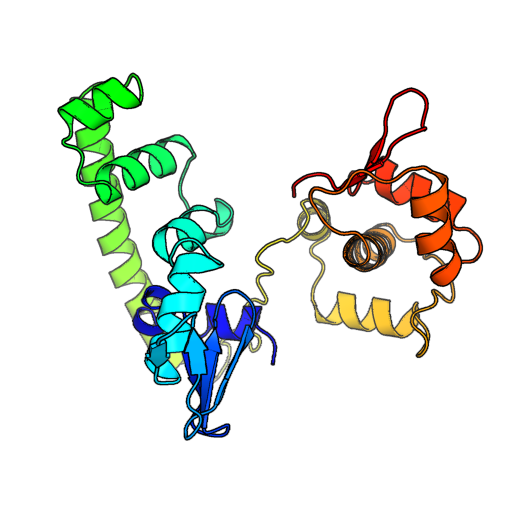32 C CA . LYS A 1 189 ? -12.399 27.011 8.094 1.00 77.44 189 LYS A CA 1
ATOM 1533 C C . LYS A 1 189 ? -11.795 26.016 7.100 1.00 77.44 189 LYS A C 1
ATOM 1535 O O . LYS A 1 189 ? -12.351 24.934 6.932 1.00 77.44 189 LYS A O 1
ATOM 1540 N N . GLU A 1 190 ? -10.623 26.331 6.545 1.00 71.44 190 GLU A N 1
ATOM 1541 C CA . GLU A 1 190 ? -9.944 25.511 5.523 1.00 71.44 190 GLU A CA 1
ATOM 1542 C C . GLU A 1 190 ? -9.760 24.046 5.929 1.00 71.44 190 GLU A C 1
ATOM 1544 O O . GLU A 1 190 ? -10.164 23.162 5.181 1.00 71.44 190 GLU A O 1
ATOM 1549 N N . LYS A 1 191 ? -9.264 23.777 7.144 1.00 72.06 191 LYS A N 1
ATOM 1550 C CA . LYS A 1 191 ? -9.088 22.406 7.660 1.00 72.06 191 LYS A CA 1
ATOM 1551 C C . LYS A 1 191 ? -10.379 21.576 7.606 1.00 72.06 191 LYS A C 1
ATOM 1553 O O . LYS A 1 191 ? -10.355 20.402 7.263 1.00 72.06 191 LYS A O 1
ATOM 1558 N N . ARG A 1 192 ? -11.530 22.195 7.896 1.00 79.25 192 ARG A N 1
ATOM 1559 C CA . ARG A 1 192 ? -12.841 21.523 7.839 1.00 79.25 192 ARG A CA 1
ATOM 1560 C C . ARG A 1 192 ? -13.361 21.378 6.412 1.00 79.25 192 ARG A C 1
ATOM 1562 O O . ARG A 1 192 ? -14.050 20.406 6.131 1.00 79.25 192 ARG A O 1
ATOM 1569 N N . LYS A 1 193 ? -13.032 22.325 5.524 1.00 79.88 193 LYS A N 1
ATOM 1570 C CA . LYS A 1 193 ? -13.346 22.216 4.093 1.00 79.88 193 LYS A CA 1
ATOM 1571 C C . LYS A 1 193 ? -12.646 21.011 3.485 1.00 79.88 193 LYS A C 1
ATOM 1573 O O . LYS A 1 193 ? -13.312 20.237 2.818 1.00 79.88 193 LYS A O 1
ATOM 1578 N N . VAL A 1 194 ? -11.356 20.821 3.773 1.00 76.50 194 VAL A N 1
ATOM 1579 C CA . VAL A 1 194 ? -10.596 19.655 3.297 1.00 76.50 194 VAL A CA 1
ATOM 1580 C C . VAL A 1 194 ? -11.259 18.358 3.747 1.00 76.50 194 VAL A C 1
ATOM 1582 O O . VAL A 1 194 ? -11.598 17.557 2.893 1.00 76.50 194 VAL A O 1
ATOM 1585 N N . ILE A 1 195 ? -11.579 18.208 5.038 1.00 78.38 195 ILE A N 1
ATOM 1586 C CA . ILE A 1 195 ? -12.271 17.013 5.563 1.00 78.38 195 ILE A CA 1
ATOM 1587 C C . ILE A 1 195 ? -13.551 16.689 4.781 1.00 78.38 195 ILE A C 1
ATOM 1589 O O . ILE A 1 195 ? -13.779 15.544 4.394 1.00 78.38 195 ILE A O 1
ATOM 1593 N N . ILE A 1 196 ? -14.393 17.699 4.560 1.00 84.94 196 ILE A N 1
ATOM 1594 C CA . ILE A 1 196 ? -15.675 17.522 3.873 1.00 84.94 196 ILE A CA 1
ATOM 1595 C C . ILE A 1 196 ? -15.465 17.233 2.388 1.00 84.94 196 ILE A C 1
ATOM 1597 O O . ILE A 1 196 ? -16.138 16.366 1.848 1.00 84.94 196 ILE A O 1
ATOM 1601 N N . LEU A 1 197 ? -14.531 17.919 1.728 1.00 82.38 197 LEU A N 1
ATOM 1602 C CA . LEU A 1 197 ? -14.218 17.686 0.318 1.00 82.38 197 LEU A CA 1
ATOM 1603 C C . LEU A 1 197 ? -13.615 16.295 0.100 1.00 82.38 197 LEU A C 1
ATOM 1605 O O . LEU A 1 197 ? -14.013 15.630 -0.850 1.00 82.38 197 LEU A O 1
ATOM 1609 N N . THR A 1 198 ? -12.751 15.822 1.005 1.00 81.44 198 THR A N 1
ATOM 1610 C CA . THR A 1 198 ? -12.222 14.452 1.004 1.00 81.44 198 THR A CA 1
ATOM 1611 C C . THR A 1 198 ? -13.357 13.436 1.114 1.00 81.44 198 THR A C 1
ATOM 1613 O O . THR A 1 198 ? -13.392 12.476 0.354 1.00 81.44 198 THR A O 1
ATOM 1616 N N . GLU A 1 199 ? -14.327 13.647 2.011 1.00 83.62 199 GLU A N 1
ATOM 1617 C CA . GLU A 1 199 ? -15.497 12.764 2.116 1.00 83.62 199 GLU A CA 1
ATOM 1618 C C . GLU A 1 199 ? -16.366 12.799 0.849 1.00 83.62 199 GLU A C 1
ATOM 1620 O O . GLU A 1 199 ? -16.770 11.753 0.347 1.00 83.62 199 GLU A O 1
ATOM 1625 N N . ILE A 1 200 ? -16.618 13.981 0.284 1.00 85.62 200 ILE A N 1
ATOM 1626 C CA . ILE A 1 200 ? -17.405 14.136 -0.949 1.00 85.62 200 ILE A CA 1
ATOM 1627 C C . ILE A 1 200 ? -16.712 13.453 -2.133 1.00 85.62 200 ILE A C 1
ATOM 1629 O O . ILE A 1 200 ? -17.377 12.794 -2.933 1.00 85.62 200 ILE A O 1
ATOM 1633 N N . ALA A 1 201 ? -15.385 13.561 -2.220 1.00 82.81 201 ALA A N 1
ATOM 1634 C CA . ALA A 1 201 ? -14.570 12.930 -3.250 1.00 82.81 201 ALA A CA 1
ATOM 1635 C C . ALA A 1 201 ? -14.731 11.399 -3.275 1.00 82.81 201 ALA A C 1
ATOM 1637 O O . ALA A 1 201 ? -14.730 10.816 -4.356 1.00 82.81 201 ALA A O 1
ATOM 1638 N N . THR A 1 202 ? -14.968 10.748 -2.126 1.00 80.00 202 THR A N 1
ATOM 1639 C CA . THR A 1 202 ? -15.202 9.287 -2.073 1.00 80.00 202 THR A CA 1
ATOM 1640 C C . THR A 1 202 ? -16.464 8.830 -2.813 1.00 80.00 202 THR A C 1
ATOM 1642 O O . THR A 1 202 ? -16.591 7.653 -3.145 1.00 80.00 202 THR A O 1
ATOM 1645 N N . ARG A 1 203 ? -17.398 9.745 -3.118 1.00 81.94 203 ARG A N 1
ATOM 1646 C CA . ARG A 1 203 ? -18.615 9.428 -3.885 1.00 81.94 203 ARG A CA 1
ATOM 1647 C C . ARG A 1 203 ? -18.376 9.333 -5.393 1.00 81.94 203 ARG A C 1
ATOM 1649 O O . ARG A 1 203 ? -19.285 8.939 -6.123 1.00 81.94 203 ARG A O 1
ATOM 1656 N N . PHE A 1 204 ? -17.171 9.664 -5.854 1.00 83.38 204 PHE A N 1
ATOM 1657 C CA . PHE A 1 204 ? -16.755 9.550 -7.245 1.00 83.38 204 PHE A CA 1
ATOM 1658 C C . PHE A 1 204 ? -15.839 8.339 -7.427 1.00 83.38 204 PHE A C 1
ATOM 1660 O O . PHE A 1 204 ? -14.900 8.118 -6.665 1.00 83.38 204 PHE A O 1
ATOM 1667 N N . LYS A 1 205 ? -16.090 7.550 -8.473 1.00 78.31 205 LYS A N 1
ATOM 1668 C CA . LYS A 1 205 ? -15.200 6.454 -8.875 1.00 78.31 205 LYS A CA 1
ATOM 1669 C C . LYS A 1 205 ? -13.942 7.003 -9.546 1.00 78.31 205 LYS A C 1
ATOM 1671 O O . LYS A 1 205 ? -14.049 7.835 -10.450 1.00 78.31 205 LYS A O 1
ATOM 1676 N N . GLN A 1 206 ? -12.781 6.494 -9.137 1.00 77.38 206 GLN A N 1
ATOM 1677 C CA . GLN A 1 206 ? -11.502 6.744 -9.806 1.00 77.38 206 GLN A CA 1
ATOM 1678 C C . GLN A 1 206 ? -11.486 6.133 -11.219 1.00 77.38 206 GLN A C 1
ATOM 1680 O O . GLN A 1 206 ? -12.239 5.203 -11.513 1.00 77.38 206 GLN A O 1
ATOM 1685 N N . GLY A 1 207 ? -10.673 6.701 -12.116 1.00 74.94 207 GLY A N 1
ATOM 1686 C CA . GLY A 1 207 ? -10.549 6.248 -13.510 1.00 74.94 207 GLY A CA 1
ATOM 1687 C C . GLY A 1 207 ? -11.790 6.472 -14.388 1.00 74.94 207 GLY A C 1
ATOM 1688 O O . GLY A 1 207 ? -11.820 6.022 -15.529 1.00 74.94 207 GLY A O 1
ATOM 1689 N N . THR A 1 208 ? -12.822 7.154 -13.877 1.00 78.81 208 THR A N 1
ATOM 1690 C CA . THR A 1 208 ? -14.043 7.489 -14.626 1.00 78.81 208 THR A CA 1
ATOM 1691 C C . THR A 1 208 ? -14.054 8.972 -14.979 1.00 78.81 208 THR A C 1
ATOM 1693 O O . THR A 1 208 ? -13.855 9.822 -14.110 1.00 78.81 208 THR A O 1
ATOM 1696 N N . GLU A 1 209 ? -14.329 9.283 -16.244 1.00 86.25 209 GLU A N 1
ATOM 1697 C CA . GLU A 1 209 ? -14.602 10.650 -16.682 1.00 86.25 209 GLU A CA 1
ATOM 1698 C C . GLU A 1 209 ? -16.101 10.955 -16.576 1.00 86.25 209 GLU A C 1
ATOM 1700 O O . GLU A 1 209 ? -16.935 10.223 -17.106 1.00 86.25 209 GLU A O 1
ATOM 1705 N N . TYR A 1 210 ? -16.434 12.055 -15.911 1.00 88.88 210 TYR A N 1
ATOM 1706 C CA . TYR A 1 210 ? -17.796 12.527 -15.682 1.00 88.88 210 TYR A CA 1
ATOM 1707 C C . TYR A 1 210 ? -18.085 13.750 -16.548 1.00 88.88 210 TYR A C 1
ATOM 1709 O O . TYR A 1 210 ? -17.234 14.631 -16.689 1.00 88.88 210 TYR A O 1
ATOM 1717 N N . SER A 1 211 ? -19.300 13.855 -17.084 1.00 90.06 211 SER A N 1
ATOM 1718 C CA . SER A 1 211 ? -19.768 15.129 -17.632 1.00 90.06 211 SER A CA 1
ATOM 1719 C C . SER A 1 211 ? -20.135 16.094 -16.503 1.00 90.06 211 SER A C 1
ATOM 1721 O O . SER A 1 211 ? -20.394 15.680 -15.371 1.00 90.06 211 SER A O 1
ATOM 1723 N N . GLU A 1 212 ? -20.231 17.391 -16.802 1.00 88.62 212 GLU A N 1
ATOM 1724 C CA . GLU A 1 212 ? -20.742 18.371 -15.830 1.00 88.62 212 GLU A CA 1
ATOM 1725 C C . GLU A 1 212 ? -22.102 17.957 -15.240 1.00 88.62 212 GLU A C 1
ATOM 1727 O O . GLU A 1 212 ? -22.332 18.114 -14.042 1.00 88.62 212 GLU A O 1
ATOM 1732 N N . LYS A 1 213 ? -22.993 17.392 -16.065 1.00 87.69 213 LYS A N 1
ATOM 1733 C CA . LYS A 1 213 ? -24.316 16.940 -15.617 1.00 87.69 213 LYS A CA 1
ATOM 1734 C C . LYS A 1 213 ? -24.219 15.781 -14.630 1.00 87.69 213 LYS A C 1
ATOM 1736 O O . LYS A 1 213 ? -24.967 15.766 -13.657 1.00 87.69 213 LYS A O 1
ATOM 1741 N N . ASP A 1 214 ? -23.291 14.854 -14.854 1.00 89.19 214 ASP A N 1
ATOM 1742 C CA . ASP A 1 214 ? -23.085 13.713 -13.959 1.00 89.19 214 ASP A CA 1
ATOM 1743 C C . ASP A 1 214 ? -22.530 14.174 -12.610 1.00 89.19 214 ASP A C 1
ATOM 1745 O O . ASP A 1 214 ? -23.023 13.760 -11.560 1.00 89.19 214 ASP A O 1
ATOM 1749 N N . VAL A 1 215 ? -21.556 15.092 -12.630 1.00 89.19 215 VAL A N 1
ATOM 1750 C CA . VAL A 1 215 ? -21.005 15.686 -11.405 1.00 89.19 215 VAL A CA 1
ATOM 1751 C C . VAL A 1 215 ? -22.090 16.430 -10.635 1.00 89.19 215 VAL A C 1
ATOM 1753 O O . VAL A 1 215 ? -22.254 16.198 -9.438 1.00 89.19 215 VAL A O 1
ATOM 1756 N N . ASN A 1 216 ? -22.872 17.277 -11.306 1.00 90.81 216 ASN A N 1
ATOM 1757 C CA . ASN A 1 216 ? -23.952 18.022 -10.663 1.00 90.81 216 ASN A CA 1
ATOM 1758 C C . ASN A 1 216 ? -25.000 17.075 -10.062 1.00 90.81 216 ASN A C 1
ATOM 1760 O O . ASN A 1 216 ? -25.358 17.241 -8.903 1.00 90.81 216 ASN A O 1
ATOM 1764 N N . GLY A 1 217 ? -25.415 16.028 -10.781 1.00 88.25 217 GLY A N 1
ATOM 1765 C CA . GLY A 1 217 ? -26.398 15.063 -10.278 1.00 88.25 217 GLY A CA 1
ATOM 1766 C C . GLY A 1 217 ? -25.922 14.256 -9.063 1.00 88.25 217 GLY A C 1
ATOM 1767 O O . GLY A 1 217 ? -26.738 13.842 -8.234 1.00 88.25 217 GLY A O 1
ATOM 1768 N N . ILE A 1 218 ? -24.610 14.034 -8.926 1.00 87.88 218 ILE A N 1
ATOM 1769 C CA . ILE A 1 218 ? -24.023 13.440 -7.718 1.00 87.88 218 ILE A CA 1
ATOM 1770 C C . ILE A 1 218 ? -24.032 14.461 -6.580 1.00 87.88 218 ILE A C 1
ATOM 1772 O O . ILE A 1 218 ? -24.486 14.136 -5.485 1.00 87.88 218 ILE A O 1
ATOM 1776 N N . LEU A 1 219 ? -23.563 15.686 -6.835 1.00 90.44 219 LEU A N 1
ATOM 1777 C CA . LEU A 1 219 ? -23.393 16.730 -5.822 1.00 90.44 219 LEU A CA 1
ATOM 1778 C C . LEU A 1 219 ? -24.713 17.328 -5.315 1.00 90.44 219 LEU A C 1
ATOM 1780 O O . LEU A 1 219 ? -24.791 17.678 -4.139 1.00 90.44 219 LEU A O 1
ATOM 1784 N N . GLU A 1 220 ? -25.758 17.393 -6.142 1.00 88.88 220 GLU A N 1
ATOM 1785 C CA . GLU A 1 220 ? -27.105 17.859 -5.767 1.00 88.88 220 GLU A CA 1
ATOM 1786 C C . GLU A 1 220 ? -27.710 17.028 -4.631 1.00 88.88 220 GLU A C 1
ATOM 1788 O O . GLU A 1 220 ? -28.417 17.551 -3.772 1.00 88.88 220 GLU A O 1
ATOM 1793 N N . LYS A 1 221 ? -27.376 15.734 -4.576 1.00 85.44 221 LYS A N 1
ATOM 1794 C CA . LYS A 1 221 ? -27.795 14.830 -3.493 1.00 85.44 221 LYS A CA 1
ATOM 1795 C C . LYS A 1 221 ? -27.041 15.077 -2.187 1.00 85.44 221 LYS A C 1
ATOM 1797 O O . LYS A 1 221 ? -27.363 14.472 -1.171 1.00 85.44 221 LYS A O 1
ATOM 1802 N N . ILE A 1 222 ? -25.998 15.904 -2.224 1.00 84.69 222 ILE A N 1
ATOM 1803 C CA . ILE A 1 222 ? -25.100 16.161 -1.099 1.00 84.69 222 ILE A CA 1
ATOM 1804 C C . ILE A 1 222 ? -25.310 17.567 -0.564 1.00 84.69 222 ILE A C 1
ATOM 1806 O O . ILE A 1 222 ? -25.372 17.744 0.645 1.00 84.69 222 ILE A O 1
ATOM 1810 N N . TYR A 1 223 ? -25.397 18.575 -1.429 1.00 87.31 223 TYR A N 1
ATOM 1811 C CA . TYR A 1 223 ? -25.537 19.959 -1.000 1.00 87.31 223 TYR A CA 1
ATOM 1812 C C . TYR A 1 223 ? -26.292 20.792 -2.031 1.00 87.31 223 TYR A C 1
ATOM 1814 O O . TYR A 1 223 ? -26.097 20.640 -3.235 1.00 87.31 223 TYR A O 1
ATOM 1822 N N . HIS A 1 224 ? -27.129 21.709 -1.542 1.00 82.12 224 HIS A N 1
ATOM 1823 C CA . HIS A 1 224 ? -27.952 22.576 -2.386 1.00 82.12 224 HIS A CA 1
ATOM 1824 C C . HIS A 1 224 ? -27.110 23.494 -3.287 1.00 82.12 224 HIS A C 1
ATOM 1826 O O . HIS A 1 224 ? -27.495 23.753 -4.423 1.00 82.12 224 HIS A O 1
ATOM 1832 N N . ASP A 1 225 ? -25.944 23.943 -2.812 1.00 86.19 225 ASP A N 1
ATOM 1833 C CA . ASP A 1 225 ? -24.970 24.688 -3.615 1.00 86.19 225 ASP A CA 1
ATOM 1834 C C . ASP A 1 225 ? -23.893 23.744 -4.177 1.00 86.19 225 ASP A C 1
ATOM 1836 O O . ASP A 1 225 ? -22.713 23.769 -3.814 1.00 86.19 225 ASP A O 1
ATOM 1840 N N . TYR A 1 226 ? -24.327 22.839 -5.052 1.00 86.50 226 TYR A N 1
ATOM 1841 C CA . TYR A 1 226 ? -23.458 21.861 -5.706 1.00 86.50 226 TYR A CA 1
ATOM 1842 C C . TYR A 1 226 ? -22.407 22.514 -6.620 1.00 86.50 226 TYR A C 1
ATOM 1844 O O . TYR A 1 226 ? -21.330 21.951 -6.824 1.00 86.50 226 TYR A O 1
ATOM 1852 N N . VAL A 1 227 ? -22.681 23.716 -7.141 1.00 86.62 227 VAL A N 1
ATOM 1853 C CA . VAL A 1 227 ? -21.746 24.484 -7.978 1.00 86.62 227 VAL A CA 1
ATOM 1854 C C . VAL A 1 227 ? -20.537 24.925 -7.155 1.00 86.62 227 VAL A C 1
ATOM 1856 O O . VAL A 1 227 ? -19.396 24.768 -7.600 1.00 86.62 227 VAL A O 1
ATOM 1859 N N . MET A 1 228 ? -20.768 25.418 -5.934 1.00 86.62 228 MET A N 1
ATOM 1860 C CA . MET A 1 228 ? -19.707 25.765 -4.989 1.00 86.62 228 MET A CA 1
ATOM 1861 C C . MET A 1 228 ? -18.839 24.549 -4.647 1.00 86.62 228 MET A C 1
ATOM 1863 O O . MET A 1 228 ? -17.611 24.646 -4.685 1.00 86.62 228 MET A O 1
ATOM 1867 N N . ILE A 1 229 ? -19.449 23.393 -4.369 1.00 89.25 229 ILE A N 1
ATOM 1868 C CA . ILE A 1 229 ? -18.712 22.156 -4.065 1.00 89.25 229 ILE A CA 1
ATOM 1869 C C . ILE A 1 229 ? -17.877 21.696 -5.262 1.00 89.25 229 ILE A C 1
ATOM 1871 O O . ILE A 1 229 ? -16.692 21.408 -5.097 1.00 89.25 229 ILE A O 1
ATOM 1875 N N . ARG A 1 230 ? -18.453 21.686 -6.471 1.00 89.75 230 ARG A N 1
ATOM 1876 C CA . ARG A 1 230 ? -17.741 21.323 -7.706 1.00 89.75 230 ARG A CA 1
ATOM 1877 C C . ARG A 1 230 ? -16.509 22.193 -7.915 1.00 89.75 230 ARG A C 1
ATOM 1879 O O . ARG A 1 230 ? -15.432 21.677 -8.202 1.00 89.75 230 ARG A O 1
ATOM 1886 N N . ARG A 1 231 ? -16.651 23.509 -7.735 1.00 84.56 231 ARG A N 1
ATOM 1887 C CA . ARG A 1 231 ? -15.527 24.445 -7.829 1.00 84.56 231 ARG A CA 1
ATOM 1888 C C . ARG A 1 231 ? -14.448 24.125 -6.798 1.00 84.56 231 ARG A C 1
ATOM 1890 O O . ARG A 1 231 ? -13.279 24.085 -7.156 1.00 84.56 231 ARG A O 1
ATOM 1897 N N . TYR A 1 232 ? -14.825 23.856 -5.551 1.00 83.94 232 TYR A N 1
ATOM 1898 C CA . TYR A 1 232 ? -13.853 23.526 -4.515 1.00 83.94 232 TYR A CA 1
ATOM 1899 C C . TYR A 1 232 ? -13.144 22.191 -4.733 1.00 83.94 232 TYR A C 1
ATOM 1901 O O . TYR A 1 232 ? -11.954 22.110 -4.451 1.00 83.94 232 TYR A O 1
ATOM 1909 N N . LEU A 1 233 ? -13.822 21.172 -5.262 1.00 81.94 233 LEU A N 1
ATOM 1910 C CA . LEU A 1 233 ? -13.176 19.908 -5.627 1.00 81.94 233 LEU A CA 1
ATOM 1911 C C . LEU A 1 233 ? -12.058 20.128 -6.658 1.00 81.94 233 LEU A C 1
ATOM 1913 O O . LEU A 1 233 ? -11.016 19.485 -6.560 1.00 81.94 233 LEU A O 1
ATOM 1917 N N . VAL A 1 234 ? -12.238 21.077 -7.583 1.00 83.00 234 VAL A N 1
ATOM 1918 C CA . VAL A 1 234 ? -11.205 21.461 -8.557 1.00 83.00 234 VAL A CA 1
ATOM 1919 C C . VAL A 1 234 ? -10.133 22.360 -7.941 1.00 83.00 234 VAL A C 1
ATOM 1921 O O . VAL A 1 234 ? -8.948 22.066 -8.058 1.00 83.00 234 VAL A O 1
ATOM 1924 N N . ASP A 1 235 ? -10.526 23.422 -7.232 1.00 77.94 235 ASP A N 1
ATOM 1925 C CA . ASP A 1 235 ? -9.598 24.397 -6.638 1.00 77.94 235 ASP A CA 1
ATOM 1926 C C . ASP A 1 235 ? -8.650 23.740 -5.613 1.00 77.94 235 ASP A C 1
ATOM 1928 O O . ASP A 1 235 ? -7.492 24.137 -5.485 1.00 77.94 235 ASP A O 1
ATOM 1932 N N . TYR A 1 236 ? -9.129 22.719 -4.894 1.00 71.12 236 TYR A N 1
ATOM 1933 C CA . TYR A 1 236 ? -8.339 21.933 -3.943 1.00 71.12 236 TYR A CA 1
ATOM 1934 C C . TYR A 1 236 ? -7.653 20.712 -4.591 1.00 71.12 236 TYR A C 1
ATOM 1936 O O . TYR A 1 236 ? -6.918 19.997 -3.920 1.00 71.12 236 TYR A O 1
ATOM 1944 N N . GLY A 1 237 ? -7.835 20.470 -5.891 1.00 75.00 237 GLY A N 1
ATOM 1945 C CA . GLY A 1 237 ? -7.126 19.413 -6.617 1.00 75.00 237 GLY A CA 1
ATOM 1946 C C . GLY A 1 237 ? -7.594 17.985 -6.314 1.00 75.00 237 GLY A C 1
ATOM 1947 O O . GLY A 1 237 ? -6.832 17.044 -6.521 1.00 75.00 237 GLY A O 1
ATOM 1948 N N . PHE A 1 238 ? -8.828 17.803 -5.836 1.00 75.81 238 PHE A N 1
ATOM 1949 C CA . PHE A 1 238 ? -9.473 16.483 -5.770 1.00 75.81 238 PHE A CA 1
ATOM 1950 C C . PHE A 1 238 ? -9.950 16.023 -7.154 1.00 75.81 238 PHE A C 1
ATOM 1952 O O . PHE A 1 238 ? -9.900 14.837 -7.473 1.00 75.81 238 PHE A O 1
ATOM 1959 N N . MET A 1 239 ? -10.385 16.969 -7.987 1.00 81.94 239 MET A N 1
ATOM 1960 C CA . MET A 1 239 ? -10.809 16.740 -9.366 1.00 81.94 239 MET A CA 1
ATOM 1961 C C . MET A 1 239 ? -10.053 17.661 -10.319 1.00 81.94 239 MET A C 1
ATOM 1963 O O . MET A 1 239 ? -9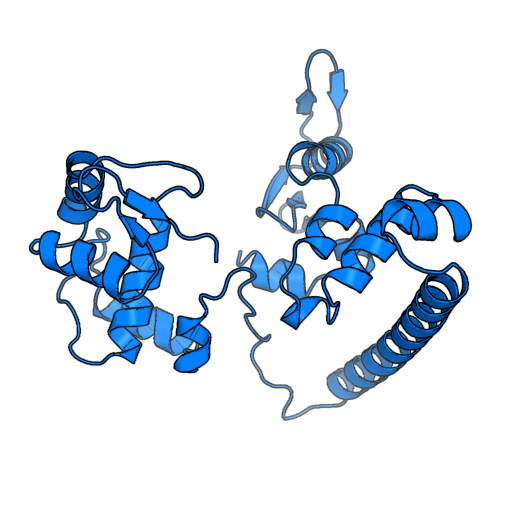.761 18.803 -9.982 1.00 81.94 239 MET A O 1
ATOM 1967 N N . ASP A 1 240 ? -9.797 17.189 -11.531 1.00 83.56 240 ASP A N 1
ATOM 1968 C CA . ASP A 1 240 ? -9.442 18.041 -12.663 1.00 83.56 240 ASP A CA 1
ATOM 1969 C C . ASP A 1 240 ? -10.656 18.225 -13.579 1.00 83.56 240 ASP A C 1
ATOM 1971 O O . ASP A 1 240 ? -11.652 17.498 -13.502 1.00 83.56 240 ASP A O 1
ATOM 1975 N N . ARG A 1 241 ? -10.566 19.232 -14.451 1.00 87.00 241 ARG A N 1
ATOM 1976 C CA . ARG A 1 241 ? -11.568 19.510 -15.479 1.00 87.00 241 ARG A CA 1
ATOM 1977 C C . ARG A 1 241 ? -10.918 19.834 -16.815 1.00 87.00 241 ARG A C 1
ATOM 1979 O O . ARG A 1 241 ? -9.824 20.399 -16.859 1.00 87.00 241 ARG A O 1
ATOM 1986 N N . SER A 1 242 ? -11.630 19.556 -17.899 1.00 86.88 242 SER A N 1
ATOM 1987 C CA . SER A 1 242 ? -11.260 20.036 -19.228 1.00 86.88 242 SER A CA 1
ATOM 1988 C C . SER A 1 242 ? -11.355 21.569 -19.307 1.00 86.88 242 SER A C 1
ATOM 1990 O O . SER A 1 242 ? -12.089 22.206 -18.547 1.00 86.88 242 SER A O 1
ATOM 1992 N N . ALA A 1 243 ? -10.599 22.189 -20.219 1.00 79.56 243 ALA A N 1
ATOM 1993 C CA . ALA A 1 243 ? -10.536 23.652 -20.347 1.00 79.56 243 ALA A CA 1
ATOM 1994 C C . ALA A 1 243 ? -11.891 24.288 -20.721 1.00 79.56 243 ALA A C 1
ATOM 1996 O O . ALA A 1 243 ? -12.178 25.416 -20.328 1.00 79.56 243 ALA A O 1
ATOM 1997 N N . ASP A 1 244 ? -12.724 23.544 -21.448 1.00 79.56 244 ASP A N 1
ATOM 1998 C CA . ASP A 1 244 ? -14.103 23.881 -21.810 1.00 79.56 244 ASP A CA 1
ATOM 1999 C C . ASP A 1 244 ? -15.123 23.512 -20.713 1.00 79.56 244 ASP A C 1
ATOM 2001 O O . ASP A 1 244 ? -16.308 23.804 -20.849 1.00 79.56 244 ASP A O 1
ATOM 2005 N N . GLY A 1 245 ? -14.679 22.887 -19.615 1.00 77.06 245 GLY A N 1
ATOM 2006 C CA . GLY A 1 245 ? -15.506 22.530 -18.462 1.00 77.06 245 GLY A CA 1
ATOM 2007 C C . GLY A 1 245 ? -16.503 21.399 -18.712 1.00 77.06 245 GLY A C 1
ATOM 2008 O O . GLY A 1 245 ? -17.355 21.169 -17.856 1.00 77.06 245 GLY A O 1
ATOM 2009 N N . SER A 1 246 ? -16.404 20.708 -19.851 1.00 81.69 246 SER A N 1
ATOM 2010 C CA . SER A 1 246 ? -17.331 19.654 -20.270 1.00 81.69 246 SER A CA 1
ATOM 2011 C C . SER A 1 246 ? -17.074 18.308 -19.587 1.00 81.69 246 SER A C 1
ATOM 2013 O O . SER A 1 246 ? -18.016 17.529 -19.412 1.00 81.69 246 SER A O 1
ATOM 2015 N N . ARG A 1 247 ? -15.827 18.042 -19.173 1.00 87.06 247 ARG A N 1
ATOM 2016 C CA . ARG A 1 247 ? -15.393 16.777 -18.562 1.00 87.06 247 ARG A CA 1
ATOM 2017 C C . ARG A 1 247 ? -14.667 17.022 -17.244 1.00 87.06 247 ARG A C 1
ATOM 2019 O O . ARG A 1 247 ? -13.913 17.986 -17.118 1.00 87.06 247 ARG A O 1
ATOM 2026 N N . TYR A 1 248 ? -14.884 16.127 -16.290 1.00 88.88 248 TYR A N 1
ATOM 2027 C CA . TYR A 1 248 ? -14.270 16.112 -14.965 1.00 88.88 248 TYR A CA 1
ATOM 2028 C C . TYR A 1 248 ? -13.748 14.713 -14.660 1.00 88.88 248 TYR A C 1
ATOM 2030 O O . TYR A 1 248 ? -14.389 13.725 -15.012 1.00 88.88 248 TYR A O 1
ATOM 2038 N N . TRP A 1 249 ? -12.626 14.608 -13.959 1.00 87.69 249 TRP A N 1
ATOM 2039 C CA . TRP A 1 249 ? -12.101 13.325 -13.491 1.00 87.69 249 TRP A CA 1
ATOM 2040 C C . TRP A 1 249 ? -11.400 13.497 -12.149 1.00 87.69 249 TRP A C 1
ATOM 2042 O O . TRP A 1 249 ? -10.917 14.580 -11.818 1.00 87.69 249 TRP A O 1
ATOM 2052 N N . MET A 1 250 ? -11.370 12.429 -11.356 1.00 83.75 250 MET A N 1
ATOM 2053 C CA . MET A 1 250 ? -10.611 12.419 -10.106 1.00 83.75 250 MET A CA 1
ATOM 2054 C C . MET A 1 250 ? -9.118 12.455 -10.427 1.00 83.75 250 MET A C 1
ATOM 2056 O O . MET A 1 250 ? -8.665 11.713 -11.301 1.00 83.75 250 MET A O 1
ATOM 2060 N N . ARG A 1 251 ? -8.354 13.292 -9.720 1.00 74.88 251 ARG A N 1
ATOM 2061 C CA . ARG A 1 251 ? -6.894 13.183 -9.761 1.00 74.88 251 ARG A CA 1
ATOM 2062 C C . ARG A 1 251 ? -6.471 11.889 -9.078 1.00 74.88 251 ARG A C 1
ATOM 2064 O O . ARG A 1 251 ? -7.006 11.556 -8.022 1.00 74.88 251 ARG A O 1
ATOM 2071 N N . GLU A 1 252 ? -5.513 11.189 -9.675 1.00 58.69 252 GLU A N 1
ATOM 2072 C CA . GLU A 1 252 ? -4.780 10.139 -8.972 1.00 58.69 252 GLU A CA 1
ATOM 2073 C C . GLU A 1 252 ? -4.074 10.798 -7.779 1.00 58.69 252 GLU A C 1
ATOM 2075 O O . GLU A 1 252 ? -3.311 11.754 -7.950 1.00 58.69 252 GLU A O 1
ATOM 2080 N N . GLN A 1 253 ? -4.439 10.362 -6.572 1.00 50.53 253 GLN A N 1
ATOM 2081 C CA . GLN A 1 253 ? -3.823 10.770 -5.311 1.00 50.53 253 GLN A CA 1
ATOM 2082 C C . GLN A 1 253 ? -2.985 9.625 -4.774 1.00 50.53 253 GLN A C 1
ATOM 2084 O O . GLN A 1 253 ? -3.490 8.480 -4.820 1.00 50.53 253 GLN A O 1
#